Protein AF-A0A955ZEW5-F1 (afdb_monomer)

Structure (mmCIF, N/CA/C/O backbone):
data_AF-A0A955ZEW5-F1
#
_entry.id   AF-A0A955ZEW5-F1
#
loop_
_atom_site.group_PDB
_atom_site.id
_atom_site.type_symbol
_atom_site.label_atom_id
_atom_site.label_alt_id
_atom_site.label_comp_id
_atom_site.label_asym_id
_atom_site.label_entity_id
_atom_site.label_seq_id
_atom_site.pdbx_PDB_ins_code
_atom_site.Cartn_x
_atom_site.Cartn_y
_atom_site.Cartn_z
_atom_site.occupancy
_atom_site.B_iso_or_equiv
_atom_site.auth_seq_id
_atom_site.auth_comp_id
_atom_site.auth_asym_id
_atom_site.auth_atom_id
_atom_site.pdbx_PDB_model_num
ATOM 1 N N . MET A 1 1 ? 2.965 23.895 -26.217 1.00 31.19 1 MET A N 1
ATOM 2 C CA . MET A 1 1 ? 4.213 23.140 -25.985 1.00 31.19 1 MET A CA 1
ATOM 3 C C . MET A 1 1 ? 3.782 21.729 -25.629 1.00 31.19 1 MET A C 1
ATOM 5 O O . MET A 1 1 ? 3.027 21.579 -24.682 1.00 31.19 1 MET A O 1
ATOM 9 N N . LYS A 1 2 ? 4.080 20.749 -26.489 1.00 23.97 2 LYS A N 1
ATOM 10 C CA . LYS A 1 2 ? 3.707 19.340 -26.295 1.00 23.97 2 LYS A CA 1
ATOM 11 C C . LYS A 1 2 ? 4.698 18.758 -25.284 1.00 23.97 2 LYS A C 1
ATOM 13 O O . LYS A 1 2 ? 5.877 18.678 -25.604 1.00 23.97 2 LYS A O 1
ATOM 18 N N . THR A 1 3 ? 4.241 18.430 -24.081 1.00 27.86 3 THR A N 1
ATOM 19 C CA . THR A 1 3 ? 5.037 17.700 -23.087 1.00 27.86 3 THR A CA 1
ATOM 20 C C . THR A 1 3 ? 5.127 16.254 -23.566 1.00 27.86 3 THR A C 1
ATOM 22 O O . THR A 1 3 ? 4.200 15.476 -23.374 1.00 27.86 3 THR A O 1
ATOM 25 N N . VAL A 1 4 ? 6.186 15.938 -24.306 1.00 32.03 4 VAL A N 1
ATOM 26 C CA . VAL A 1 4 ? 6.559 14.569 -24.673 1.00 32.03 4 VAL A CA 1
ATOM 27 C C . VAL A 1 4 ? 7.798 14.290 -23.838 1.00 32.03 4 VAL A C 1
ATOM 29 O O . VAL A 1 4 ? 8.851 14.862 -24.097 1.00 32.03 4 VAL A O 1
ATOM 32 N N . GLY A 1 5 ? 7.623 13.561 -22.744 1.00 31.12 5 GLY A N 1
ATOM 33 C CA . GLY A 1 5 ? 8.683 13.292 -21.784 1.00 31.12 5 GLY A CA 1
ATOM 34 C C . GLY A 1 5 ? 8.281 12.131 -20.887 1.00 31.12 5 GLY A C 1
ATOM 35 O O . GLY A 1 5 ? 7.347 12.261 -20.104 1.00 31.12 5 GLY A O 1
ATOM 36 N N . PHE A 1 6 ? 9.002 11.020 -21.045 1.00 42.34 6 PHE A N 1
ATOM 37 C CA . PHE A 1 6 ? 9.102 9.896 -20.112 1.00 42.34 6 PHE A CA 1
ATOM 38 C C . PHE A 1 6 ? 7.829 9.081 -19.806 1.00 42.34 6 PHE A C 1
ATOM 40 O O . PHE A 1 6 ? 7.333 9.071 -18.686 1.00 42.34 6 PHE A O 1
ATOM 47 N N . SER A 1 7 ? 7.361 8.286 -20.780 1.00 39.59 7 SER A N 1
ATOM 48 C CA . SER A 1 7 ? 6.360 7.222 -20.543 1.00 39.59 7 SER A CA 1
ATOM 49 C C . SER A 1 7 ? 6.948 5.914 -19.977 1.00 39.59 7 SER A C 1
ATOM 51 O O . SER A 1 7 ? 6.217 5.119 -19.400 1.00 39.59 7 SER A O 1
ATOM 53 N N . VAL A 1 8 ? 8.266 5.702 -20.058 1.00 42.44 8 VAL A N 1
ATOM 54 C CA . VAL A 1 8 ? 8.919 4.402 -19.766 1.00 42.44 8 VAL A CA 1
ATOM 55 C C . VAL A 1 8 ? 9.046 4.101 -18.260 1.00 42.44 8 VAL A C 1
ATOM 57 O O . VAL A 1 8 ? 9.256 2.965 -17.847 1.00 42.44 8 VAL A O 1
ATOM 60 N N . LEU A 1 9 ? 8.856 5.111 -17.405 1.00 43.88 9 LEU A N 1
ATOM 61 C CA . LEU A 1 9 ? 8.679 4.926 -15.957 1.00 43.88 9 LEU A CA 1
ATOM 62 C C . LEU A 1 9 ? 7.225 5.064 -15.492 1.00 43.88 9 LEU A C 1
ATOM 64 O O . LEU A 1 9 ? 6.919 4.915 -14.309 1.00 43.88 9 LEU A O 1
ATOM 68 N N . PHE A 1 10 ? 6.318 5.325 -16.429 1.00 39.22 10 PHE A N 1
ATOM 69 C CA . PHE A 1 10 ? 4.964 5.764 -16.145 1.00 39.22 10 PHE A CA 1
ATOM 70 C C . PHE A 1 10 ? 3.932 4.641 -16.100 1.00 39.22 10 PHE A C 1
ATOM 72 O O . PHE A 1 10 ? 2.780 4.951 -15.844 1.00 39.22 10 PHE A O 1
ATOM 79 N N . SER A 1 11 ? 4.283 3.356 -16.209 1.00 39.56 11 SER A N 1
ATOM 80 C CA . SER A 1 11 ? 3.322 2.313 -15.792 1.00 39.56 11 SER A CA 1
ATOM 81 C C . SER A 1 11 ? 3.128 2.263 -14.267 1.00 39.56 11 SER A C 1
ATOM 83 O O . SER A 1 11 ? 2.134 1.719 -13.802 1.00 39.56 11 SER A O 1
ATOM 85 N N . VAL A 1 12 ? 4.001 2.907 -13.475 1.00 38.69 12 VAL A N 1
ATOM 86 C CA . VAL A 1 12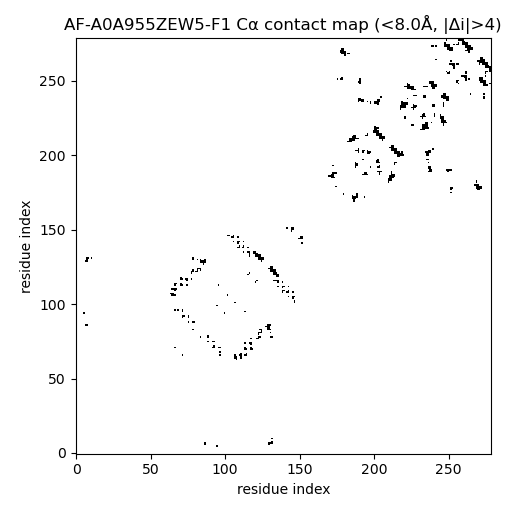 ? 3.771 3.125 -12.029 1.00 38.69 12 VAL A CA 1
ATOM 87 C C . VAL A 1 12 ? 3.178 4.519 -11.748 1.00 38.69 12 VAL A C 1
ATOM 89 O O . VAL A 1 12 ? 2.472 4.709 -10.763 1.00 38.69 12 VAL A O 1
ATOM 92 N N . THR A 1 13 ? 3.387 5.505 -12.631 1.00 38.28 13 THR A N 1
ATOM 93 C CA . THR A 1 13 ? 2.937 6.901 -12.427 1.00 38.28 13 THR A CA 1
ATOM 94 C C . THR A 1 13 ? 1.659 7.290 -13.197 1.00 38.28 13 THR A C 1
ATOM 96 O O . THR A 1 13 ? 1.006 8.273 -12.840 1.00 38.28 13 THR A O 1
ATOM 99 N N . ALA A 1 14 ? 1.220 6.514 -14.196 1.00 31.66 14 ALA A N 1
ATOM 100 C CA . ALA A 1 14 ? -0.017 6.764 -14.952 1.00 31.66 14 ALA A CA 1
ATOM 101 C C . ALA A 1 14 ? -1.296 6.591 -14.114 1.00 31.66 14 ALA A C 1
ATOM 103 O O . ALA A 1 14 ? -2.361 7.026 -14.545 1.00 31.66 14 ALA A O 1
ATOM 104 N N . LEU A 1 15 ? -1.200 6.042 -12.897 1.00 28.91 15 LEU A N 1
ATOM 105 C CA . LEU A 1 15 ? -2.313 6.030 -11.947 1.00 28.91 15 LEU A CA 1
ATOM 106 C C . LEU A 1 15 ? -2.434 7.335 -11.132 1.00 28.91 15 LEU A C 1
ATOM 108 O O . LEU A 1 15 ? -3.495 7.606 -10.584 1.00 28.91 15 LEU A O 1
ATOM 112 N N . VAL A 1 16 ? -1.379 8.161 -11.049 1.00 31.08 16 VAL A N 1
ATOM 113 C CA . VAL A 1 16 ? -1.302 9.262 -10.061 1.00 31.08 16 VAL A CA 1
ATOM 114 C C . VAL A 1 16 ? -1.357 10.663 -10.693 1.00 31.08 16 VAL A C 1
ATOM 116 O O . VAL A 1 16 ? -1.812 11.609 -10.055 1.00 31.08 16 VAL A O 1
ATOM 119 N N . LEU A 1 17 ? -0.975 10.840 -11.963 1.00 26.30 17 LEU A N 1
ATOM 120 C CA . LEU A 1 17 ? -0.864 12.179 -12.581 1.00 26.30 17 LEU A CA 1
ATOM 121 C C . LEU A 1 17 ? -2.073 12.643 -13.417 1.00 26.30 17 LEU A C 1
ATOM 123 O O . LEU A 1 17 ? -2.022 13.705 -14.035 1.00 26.30 17 LEU A O 1
ATOM 127 N N . GLY A 1 18 ? -3.196 11.922 -13.376 1.00 23.80 18 GLY A N 1
ATOM 128 C CA . GLY A 1 18 ? -4.444 12.320 -14.044 1.00 23.80 18 GLY A CA 1
ATOM 129 C C . GLY A 1 18 ? -5.231 13.467 -13.384 1.00 23.80 18 GLY A C 1
ATOM 130 O O . GLY A 1 18 ? -6.205 13.928 -13.971 1.00 23.80 18 GLY A O 1
ATOM 131 N N . ALA A 1 19 ? -4.843 13.948 -12.194 1.00 26.91 19 ALA A N 1
ATOM 132 C CA . ALA A 1 19 ? -5.698 14.832 -11.383 1.00 26.91 19 ALA A CA 1
ATOM 133 C C . ALA A 1 19 ? -5.216 16.286 -11.197 1.00 26.91 19 ALA A C 1
ATOM 135 O O . ALA A 1 19 ? -5.965 17.102 -10.668 1.00 26.91 19 ALA A O 1
ATOM 136 N N . CYS A 1 20 ? -4.021 16.671 -11.655 1.00 27.47 20 CYS A N 1
ATOM 137 C CA . CYS A 1 20 ? -3.488 18.014 -11.380 1.00 27.47 20 CYS A CA 1
ATOM 138 C C . CYS A 1 20 ? -3.070 18.742 -12.659 1.00 27.47 20 CYS A C 1
ATOM 140 O O . CYS A 1 20 ? -1.895 18.877 -12.987 1.00 27.47 20 CYS A O 1
ATOM 142 N N . SER A 1 21 ? -4.051 19.259 -13.391 1.00 27.94 21 SER A N 1
ATOM 143 C CA . SER A 1 21 ? -3.825 20.300 -14.395 1.00 27.94 21 SER A CA 1
ATOM 144 C C . SER A 1 21 ? -4.941 21.329 -14.316 1.00 27.94 21 SER A C 1
ATOM 146 O O . SER A 1 21 ? -5.934 21.202 -15.023 1.00 27.94 21 SER A O 1
ATOM 148 N N . SER A 1 22 ? -4.780 22.330 -13.440 1.00 31.16 22 SER A N 1
ATOM 149 C CA . SER A 1 22 ? -5.242 23.720 -13.624 1.00 31.16 22 SER A CA 1
ATOM 150 C C . SER A 1 22 ? -4.939 24.588 -12.396 1.00 31.16 22 SER A C 1
ATOM 152 O O . SER A 1 22 ? -5.584 24.448 -11.364 1.00 31.16 22 SER A O 1
ATOM 154 N N . SER A 1 23 ? -4.005 25.530 -12.550 1.00 29.92 23 SER A N 1
ATOM 155 C CA . SER A 1 23 ? -4.111 26.960 -12.190 1.00 29.92 23 SER A CA 1
ATOM 156 C C . SER A 1 23 ? -2.791 27.546 -11.673 1.00 29.92 23 SER A C 1
ATOM 158 O O . SER A 1 23 ? -2.126 27.047 -10.775 1.00 29.92 23 SER A O 1
ATOM 160 N N . SER A 1 24 ? -2.396 28.608 -12.361 1.00 41.25 24 SER A N 1
ATOM 161 C CA . SER A 1 24 ? -1.131 29.326 -12.317 1.00 41.25 24 SER A CA 1
ATOM 162 C C . SER A 1 24 ? -1.183 30.549 -11.398 1.00 41.25 24 SER A C 1
ATOM 164 O O . SER A 1 24 ? -2.123 31.337 -11.490 1.00 41.25 24 SER A O 1
ATOM 166 N N . GLY A 1 25 ? -0.103 30.774 -10.648 1.00 32.56 25 GLY A N 1
ATOM 167 C CA . GLY A 1 25 ? 0.242 32.036 -9.976 1.00 32.56 25 GLY A CA 1
ATOM 168 C C . GLY A 1 25 ? 0.850 31.749 -8.603 1.00 32.56 25 GLY A C 1
ATOM 169 O O . GLY A 1 25 ? 0.277 30.992 -7.841 1.00 32.56 25 GLY A O 1
ATOM 170 N N . GLY A 1 26 ? 2.005 32.243 -8.178 1.00 33.41 26 GLY A N 1
ATOM 171 C CA . GLY A 1 26 ? 2.951 33.2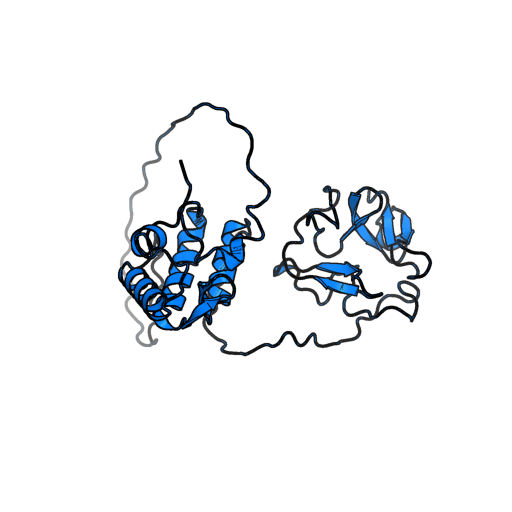20 -8.695 1.00 33.41 26 GLY A CA 1
ATOM 172 C C . GLY A 1 26 ? 3.727 33.759 -7.481 1.00 33.41 26 GLY A C 1
ATOM 173 O O . GLY A 1 26 ? 3.109 34.071 -6.472 1.00 33.41 26 GLY A O 1
ATOM 174 N N . GLY A 1 27 ? 5.053 33.893 -7.582 1.00 33.03 27 GLY A N 1
ATOM 175 C CA . GLY A 1 27 ? 5.814 34.881 -6.801 1.00 33.03 27 GLY A CA 1
ATOM 176 C C . GLY A 1 27 ? 6.510 34.449 -5.497 1.00 33.03 27 GLY A C 1
ATOM 177 O O . GLY A 1 27 ? 5.926 34.501 -4.426 1.00 33.03 27 GLY A O 1
ATOM 178 N N . SER A 1 28 ? 7.817 34.193 -5.630 1.00 41.66 28 SER A N 1
ATOM 179 C CA . SER A 1 28 ? 8.937 34.881 -4.949 1.00 41.66 28 SER A CA 1
ATOM 180 C C . SER A 1 28 ? 9.071 34.919 -3.414 1.00 41.66 28 SER A C 1
ATOM 182 O O . SER A 1 28 ? 8.323 35.610 -2.733 1.00 41.66 28 SER A O 1
ATOM 184 N N . GLY A 1 29 ? 10.230 34.445 -2.928 1.00 34.00 29 GLY A N 1
ATOM 185 C CA . GLY A 1 29 ? 11.001 35.171 -1.905 1.00 34.00 29 GLY A CA 1
ATOM 186 C C . GLY A 1 29 ? 11.756 34.317 -0.881 1.00 34.00 29 GLY A C 1
ATOM 187 O O . GLY A 1 29 ? 11.147 33.532 -0.169 1.00 34.00 29 GLY A O 1
ATOM 188 N N . GLY A 1 30 ? 13.065 34.570 -0.731 1.00 33.44 30 GLY A N 1
ATOM 189 C CA . GLY A 1 30 ? 13.745 34.422 0.563 1.00 33.44 30 GLY A CA 1
ATOM 190 C C . GLY A 1 30 ? 15.060 33.643 0.572 1.00 33.44 30 GLY A C 1
ATOM 191 O O . GLY A 1 30 ? 15.082 32.466 0.904 1.00 33.44 30 GLY A O 1
ATOM 192 N N . SER A 1 31 ? 16.169 34.333 0.298 1.00 48.06 31 SER A N 1
ATOM 193 C CA . SER A 1 31 ? 17.534 33.883 0.599 1.00 48.06 31 SER A CA 1
ATOM 194 C C . SER A 1 31 ? 17.951 34.330 2.008 1.00 48.06 31 SER A C 1
ATOM 196 O O . SER A 1 31 ? 17.751 35.490 2.361 1.00 48.06 31 SER A O 1
ATOM 198 N N . GLY A 1 32 ? 18.617 33.461 2.769 1.00 37.84 32 GLY A N 1
ATOM 199 C CA . GLY A 1 32 ? 19.352 33.796 4.000 1.00 37.84 32 GLY A CA 1
ATOM 200 C C . GLY A 1 32 ? 19.645 32.524 4.800 1.00 37.84 32 GLY A C 1
ATOM 201 O O . GLY A 1 32 ? 18.800 31.648 4.860 1.00 37.84 32 GLY A O 1
ATOM 202 N N . GLY A 1 33 ? 20.797 32.282 5.416 1.00 33.88 33 GLY A N 1
ATOM 203 C CA . GLY A 1 33 ? 22.036 33.027 5.586 1.00 33.88 33 GLY A CA 1
ATOM 204 C C . GLY A 1 33 ? 22.897 32.266 6.613 1.00 33.88 33 GLY A C 1
ATOM 205 O O . GLY A 1 33 ? 22.366 31.700 7.558 1.00 33.88 33 GLY A O 1
ATOM 206 N N . SER A 1 34 ? 24.209 32.244 6.378 1.00 42.12 34 SER A N 1
ATOM 207 C CA . SER A 1 34 ? 25.331 32.239 7.337 1.00 42.12 34 SER A CA 1
ATOM 208 C C . SER A 1 34 ? 25.326 31.356 8.607 1.00 42.12 34 SER A C 1
ATOM 210 O O . SER A 1 34 ? 24.707 31.691 9.606 1.00 42.12 34 SER A O 1
ATOM 212 N N . GLY A 1 35 ? 26.263 30.397 8.636 1.00 37.59 35 GLY A N 1
ATOM 213 C CA . GLY A 1 35 ? 27.451 30.478 9.507 1.00 37.59 35 GLY A CA 1
ATOM 214 C C . GLY A 1 35 ? 27.394 29.893 10.928 1.00 37.59 35 GLY A C 1
ATOM 215 O O . GLY A 1 35 ? 26.737 30.432 11.807 1.00 37.59 35 GLY A O 1
ATOM 216 N N . ALA A 1 36 ? 28.263 28.910 11.193 1.00 41.69 36 ALA A N 1
ATOM 217 C CA . ALA A 1 36 ? 28.940 28.770 12.485 1.00 41.69 36 ALA A CA 1
ATOM 218 C C . ALA A 1 36 ? 30.335 28.149 12.294 1.00 41.69 36 ALA A C 1
ATOM 220 O O . ALA A 1 36 ? 30.491 27.062 11.742 1.00 41.69 36 ALA A O 1
ATOM 221 N N . GLN A 1 37 ? 31.346 28.900 12.727 1.00 45.72 37 GLN A N 1
ATOM 222 C CA . GLN A 1 37 ? 32.751 28.520 12.849 1.00 45.72 37 GLN A CA 1
ATOM 223 C C . GLN A 1 37 ? 33.017 27.921 14.239 1.00 45.72 37 GLN A C 1
ATOM 225 O O . GLN A 1 37 ? 32.431 28.373 15.218 1.00 45.72 37 GLN A O 1
ATOM 230 N N . GLY A 1 38 ? 34.031 27.054 14.328 1.00 38.44 38 GLY A N 1
ATOM 231 C CA . GLY A 1 38 ? 34.979 27.076 15.449 1.00 38.44 38 GLY A CA 1
ATOM 232 C C . GLY A 1 38 ? 34.975 25.872 16.396 1.00 38.44 38 GLY A C 1
ATOM 233 O O . GLY A 1 38 ? 33.971 25.558 17.021 1.00 38.44 38 GLY A O 1
ATOM 234 N N . GLY A 1 39 ? 36.158 25.270 16.570 1.00 37.94 39 GLY A N 1
ATOM 235 C CA . GLY A 1 39 ? 36.464 24.366 17.685 1.00 37.94 39 GLY A CA 1
ATOM 236 C C . GLY A 1 39 ? 37.621 23.411 17.387 1.00 37.94 39 GLY A C 1
ATOM 237 O O . GLY A 1 39 ? 37.386 22.295 16.941 1.00 37.94 39 GLY A O 1
ATOM 238 N N . GLY A 1 40 ? 38.865 23.856 17.593 1.00 40.84 40 GLY A N 1
ATOM 239 C CA . GLY A 1 40 ? 40.076 23.036 17.454 1.00 40.84 40 GLY A CA 1
ATOM 240 C C . GLY A 1 40 ? 40.598 22.437 18.771 1.00 40.84 40 GLY A C 1
ATOM 241 O O . GLY A 1 40 ? 40.180 22.858 19.843 1.00 40.84 40 GLY A O 1
ATOM 242 N N . GLY A 1 41 ? 41.579 21.526 18.640 1.00 40.72 41 GLY A N 1
ATOM 243 C CA . GLY A 1 41 ? 42.481 20.992 19.690 1.00 40.72 41 GLY A CA 1
ATOM 244 C C . GLY A 1 41 ? 41.839 19.958 20.631 1.00 40.72 41 GLY A C 1
ATOM 245 O O . GLY A 1 41 ? 40.721 20.153 21.070 1.00 40.72 41 GLY A O 1
ATOM 246 N N . PHE A 1 42 ? 42.448 18.835 21.025 1.00 41.53 42 PHE A N 1
ATOM 247 C CA . PHE A 1 42 ? 43.858 18.516 21.267 1.00 41.53 42 PHE A CA 1
ATOM 248 C C . PHE A 1 42 ? 44.114 17.000 21.141 1.00 41.53 42 PHE A C 1
ATOM 250 O O . PHE A 1 42 ? 43.192 16.192 21.203 1.00 41.53 42 PHE A O 1
ATOM 257 N N . GLY A 1 43 ? 45.388 16.639 20.960 1.00 43.41 43 GLY A N 1
ATOM 258 C CA . GLY A 1 43 ? 45.867 15.270 20.777 1.00 43.41 43 GLY A CA 1
ATOM 259 C C . GLY A 1 43 ? 45.984 14.417 22.045 1.00 43.41 43 GLY A C 1
ATOM 260 O O . GLY A 1 43 ? 45.909 14.901 23.170 1.00 43.41 43 GLY A O 1
ATOM 261 N N . GLY A 1 44 ? 46.252 13.132 21.819 1.00 41.25 44 GLY A N 1
ATOM 262 C CA . GLY A 1 44 ? 46.635 12.152 22.831 1.00 41.25 44 GLY A CA 1
ATOM 263 C C . GLY A 1 44 ? 47.139 10.878 22.154 1.00 41.25 44 GLY A C 1
ATOM 264 O O . GLY A 1 44 ? 46.371 10.164 21.517 1.00 41.25 44 GLY A O 1
ATOM 265 N N . PHE A 1 45 ? 48.446 10.633 22.241 1.00 42.84 45 PHE A N 1
ATOM 266 C CA . PHE A 1 45 ? 49.110 9.434 21.735 1.00 42.84 45 PHE A CA 1
ATOM 267 C C . PHE A 1 45 ? 48.881 8.232 22.663 1.00 42.84 45 PHE A C 1
ATOM 269 O O . PHE A 1 45 ? 48.933 8.381 23.880 1.00 42.84 45 PHE A O 1
ATOM 276 N N . GLY A 1 46 ? 48.810 7.038 22.065 1.00 41.94 46 GLY A N 1
ATOM 277 C CA . GLY A 1 46 ? 49.427 5.832 22.623 1.00 41.94 46 GLY A CA 1
ATOM 278 C C . GLY A 1 46 ? 48.491 4.774 23.206 1.00 41.94 46 GLY A C 1
ATOM 279 O O . GLY A 1 46 ? 48.162 4.824 24.383 1.00 41.94 46 GLY A O 1
ATOM 280 N N . ALA A 1 47 ? 48.215 3.729 22.422 1.00 38.34 47 ALA A N 1
ATOM 281 C CA . ALA A 1 47 ? 48.241 2.350 22.914 1.00 38.34 47 ALA A CA 1
ATOM 282 C C . ALA A 1 47 ? 48.391 1.376 21.736 1.00 38.34 47 ALA A C 1
ATOM 284 O O . ALA A 1 47 ? 47.513 1.233 20.888 1.00 38.34 47 ALA A O 1
ATOM 285 N N . THR A 1 48 ? 49.546 0.723 21.693 1.00 46.47 48 THR A N 1
ATOM 286 C CA . THR A 1 48 ? 49.873 -0.394 20.810 1.00 46.47 48 THR A CA 1
ATOM 287 C C . THR A 1 48 ? 49.261 -1.676 21.375 1.00 46.47 48 THR A C 1
ATOM 289 O O . THR A 1 48 ? 49.500 -1.989 22.539 1.00 46.47 48 THR A O 1
ATOM 292 N N . GLY A 1 49 ? 48.575 -2.458 20.536 1.00 41.69 49 GLY A N 1
ATOM 293 C CA . GLY A 1 49 ? 48.447 -3.909 20.718 1.00 41.69 49 GLY A CA 1
ATOM 294 C C . GLY A 1 49 ? 47.025 -4.473 20.703 1.00 41.69 49 GLY A C 1
ATOM 295 O O . GLY A 1 49 ? 46.343 -4.440 21.716 1.00 41.69 49 GLY A O 1
ATOM 296 N N . ALA A 1 50 ? 46.631 -5.076 19.578 1.00 39.81 50 ALA A N 1
ATOM 297 C CA . ALA A 1 50 ? 46.186 -6.474 19.496 1.00 39.81 50 ALA A CA 1
ATOM 298 C C . ALA A 1 50 ? 45.811 -6.811 18.043 1.00 39.81 50 ALA A C 1
ATOM 300 O O . ALA A 1 50 ? 44.994 -6.150 17.409 1.00 39.81 50 ALA A O 1
ATOM 301 N N . VAL A 1 51 ? 46.468 -7.841 17.521 1.00 47.22 51 VAL A N 1
ATOM 302 C CA . VAL A 1 51 ? 46.288 -8.436 16.195 1.00 47.22 51 VAL A CA 1
ATOM 303 C C . VAL A 1 51 ? 45.130 -9.434 16.251 1.00 47.22 51 VAL A C 1
ATOM 305 O O . VAL A 1 51 ? 45.091 -10.248 17.169 1.00 47.22 51 VAL A O 1
ATOM 308 N N . GLY A 1 52 ? 44.258 -9.427 15.237 1.00 48.75 52 GLY A N 1
ATOM 309 C CA . GLY A 1 52 ? 43.378 -10.560 14.920 1.00 48.75 52 GLY A CA 1
ATOM 310 C C . GLY A 1 52 ? 41.884 -10.240 14.878 1.00 48.75 52 GLY A C 1
ATOM 311 O O . GLY A 1 52 ? 41.166 -10.500 15.835 1.00 48.75 52 GLY A O 1
ATOM 312 N N . GLY A 1 53 ? 41.406 -9.748 13.734 1.00 39.69 53 GLY A N 1
ATOM 313 C CA . GLY A 1 53 ? 39.982 -9.669 13.412 1.00 39.69 53 GLY A CA 1
ATOM 314 C C . GLY A 1 53 ? 39.794 -9.297 11.946 1.00 39.69 53 GLY A C 1
ATOM 315 O O . GLY A 1 53 ? 40.169 -8.205 11.531 1.00 39.69 53 GLY A O 1
ATOM 316 N N . THR A 1 54 ? 39.281 -10.231 11.148 1.00 42.22 54 THR A N 1
ATOM 317 C CA . THR A 1 54 ? 38.937 -10.062 9.728 1.00 42.22 54 THR A CA 1
ATOM 318 C C . THR A 1 54 ? 38.056 -8.829 9.526 1.00 42.22 54 THR A C 1
ATOM 320 O O . THR A 1 54 ? 37.010 -8.696 10.157 1.00 42.22 54 THR A O 1
ATOM 323 N N . GLY A 1 55 ? 38.534 -7.914 8.680 1.00 39.00 55 GLY A N 1
ATOM 324 C CA . GLY A 1 55 ? 38.058 -6.541 8.575 1.00 39.00 55 GLY A CA 1
ATOM 325 C C . GLY A 1 55 ? 36.629 -6.403 8.062 1.00 39.00 55 GLY A C 1
ATOM 326 O O . GLY A 1 55 ? 36.337 -6.720 6.913 1.00 39.00 55 GLY A O 1
ATOM 327 N N . ALA A 1 56 ? 35.773 -5.823 8.899 1.00 41.19 56 ALA A N 1
ATOM 328 C CA . ALA A 1 56 ? 34.639 -5.047 8.432 1.00 41.19 56 ALA A CA 1
ATOM 329 C C . ALA A 1 56 ? 35.172 -3.670 8.015 1.00 41.19 56 ALA A C 1
ATOM 331 O O . ALA A 1 56 ? 35.617 -2.877 8.847 1.00 41.19 56 ALA A O 1
ATOM 332 N N . THR A 1 57 ? 35.181 -3.401 6.712 1.00 38.94 57 THR A N 1
ATOM 333 C CA . THR A 1 57 ? 35.395 -2.059 6.171 1.00 38.94 57 THR A CA 1
ATOM 334 C C . THR A 1 57 ? 34.310 -1.138 6.718 1.00 38.94 57 THR A C 1
ATOM 336 O O . THR A 1 57 ? 33.132 -1.321 6.418 1.00 38.94 57 THR A O 1
ATOM 339 N N . GLY A 1 58 ? 34.707 -0.174 7.550 1.00 34.62 58 GLY A N 1
ATOM 340 C CA . GLY A 1 58 ? 33.815 0.860 8.057 1.00 34.62 58 GLY A CA 1
ATOM 341 C C . GLY A 1 58 ? 33.187 1.630 6.899 1.00 34.62 58 GLY A C 1
ATOM 342 O O . GLY A 1 58 ? 33.895 2.123 6.020 1.00 34.62 58 GLY A O 1
ATOM 343 N N . ALA A 1 59 ? 31.859 1.712 6.895 1.00 39.53 59 ALA A N 1
ATOM 344 C CA . ALA A 1 59 ? 31.120 2.537 5.957 1.00 39.53 59 ALA A CA 1
ATOM 345 C C . ALA A 1 59 ? 31.432 4.010 6.252 1.00 39.53 59 ALA A C 1
ATOM 347 O O . ALA A 1 59 ? 30.910 4.611 7.190 1.00 39.53 59 ALA A O 1
ATOM 348 N N . VAL A 1 60 ? 32.331 4.581 5.456 1.00 37.34 60 VAL A N 1
ATOM 349 C CA . VAL A 1 60 ? 32.453 6.028 5.286 1.00 37.34 60 VAL A CA 1
ATOM 350 C C . VAL A 1 60 ? 31.095 6.559 4.830 1.00 37.34 60 VAL A C 1
ATOM 352 O O . VAL A 1 60 ? 30.541 6.069 3.848 1.00 37.34 60 VAL A O 1
ATOM 355 N N . GLY A 1 61 ? 30.553 7.538 5.559 1.00 43.75 61 GLY A N 1
ATOM 356 C CA . GLY A 1 61 ? 29.322 8.240 5.202 1.00 43.75 61 GLY A CA 1
ATOM 357 C C . GLY A 1 61 ? 29.463 8.892 3.829 1.00 43.75 61 GLY A C 1
ATOM 358 O O . GLY A 1 61 ? 30.051 9.964 3.700 1.00 43.75 61 GLY A O 1
ATOM 359 N N . GLY A 1 62 ? 28.974 8.197 2.803 1.00 40.12 62 GLY A N 1
ATOM 360 C CA . GLY A 1 62 ? 29.006 8.628 1.415 1.00 40.12 62 GLY A CA 1
ATOM 361 C C . GLY A 1 62 ? 27.899 9.633 1.150 1.00 40.12 62 GLY A C 1
ATOM 362 O O . GLY A 1 62 ? 26.761 9.263 0.870 1.00 40.12 62 GLY A O 1
ATOM 363 N N . SER A 1 63 ? 28.236 10.913 1.244 1.00 45.50 63 SER A N 1
ATOM 364 C CA . SER A 1 63 ? 27.387 12.000 0.774 1.00 45.50 63 SER A CA 1
ATOM 365 C C . SER A 1 63 ? 27.275 11.930 -0.751 1.00 45.50 63 SER A C 1
ATOM 367 O O . SER A 1 63 ? 28.230 12.244 -1.456 1.00 45.50 63 SER A O 1
ATOM 369 N N . GLY A 1 64 ? 26.103 11.530 -1.247 1.00 46.78 64 GLY A N 1
ATOM 370 C CA . GLY A 1 64 ? 25.718 11.644 -2.656 1.00 46.78 64 GLY A CA 1
ATOM 371 C C . GLY A 1 64 ? 25.729 10.319 -3.412 1.00 46.78 64 GLY A C 1
ATOM 372 O O . GLY A 1 64 ? 26.653 10.041 -4.170 1.00 46.78 64 GLY A O 1
ATOM 373 N N . GLY A 1 65 ? 24.669 9.524 -3.248 1.00 52.03 65 GLY A N 1
ATOM 374 C CA . GLY A 1 65 ? 24.349 8.419 -4.154 1.00 52.03 65 GLY A CA 1
ATOM 375 C C . GLY A 1 65 ? 23.904 8.962 -5.510 1.00 52.03 65 GLY A C 1
ATOM 376 O O . GLY A 1 65 ? 22.713 9.021 -5.791 1.00 52.03 65 GLY A O 1
ATOM 377 N N . GLY A 1 66 ? 24.856 9.446 -6.306 1.00 67.00 66 GLY A N 1
ATOM 378 C CA . GLY A 1 66 ? 24.621 9.771 -7.707 1.00 67.00 66 GLY A CA 1
ATOM 379 C C . GLY A 1 66 ? 24.444 8.492 -8.519 1.00 67.00 66 GLY A C 1
ATOM 380 O O . GLY A 1 66 ? 25.057 7.467 -8.216 1.00 67.00 66 GLY A O 1
ATOM 381 N N . VAL A 1 67 ? 23.614 8.554 -9.557 1.00 77.12 67 VAL A N 1
ATOM 382 C CA . VAL A 1 67 ? 23.498 7.471 -10.539 1.00 77.12 67 VAL A CA 1
ATOM 383 C C . VAL A 1 67 ? 24.845 7.313 -11.246 1.00 77.12 67 VAL A C 1
ATOM 385 O O . VAL A 1 67 ? 25.467 8.308 -11.622 1.00 77.12 67 VAL A O 1
ATOM 388 N N . ASN A 1 68 ? 25.319 6.079 -11.425 1.00 85.56 68 ASN A N 1
ATOM 389 C CA . ASN A 1 68 ? 26.492 5.838 -12.257 1.00 85.56 68 ASN A CA 1
ATOM 390 C C . ASN A 1 68 ? 26.089 6.051 -13.728 1.00 85.56 68 ASN A C 1
ATOM 392 O O . ASN A 1 68 ? 25.196 5.346 -14.201 1.00 85.56 68 ASN A O 1
ATOM 396 N N . PRO A 1 69 ? 26.740 6.958 -14.482 1.00 83.00 69 PRO A N 1
ATOM 397 C CA . PRO A 1 69 ? 26.379 7.221 -15.878 1.00 83.00 69 PRO A CA 1
ATOM 398 C C . PRO A 1 69 ? 26.360 5.958 -16.753 1.00 83.00 69 PRO A C 1
ATOM 400 O O . PRO A 1 69 ? 25.559 5.844 -17.677 1.00 83.00 69 PRO A O 1
ATOM 403 N N . THR A 1 70 ? 27.208 4.980 -16.420 1.00 88.69 70 THR A N 1
ATOM 404 C CA . THR A 1 70 ? 27.308 3.688 -17.118 1.00 88.69 70 THR A CA 1
ATOM 405 C C . THR A 1 70 ? 26.032 2.848 -16.985 1.00 88.69 70 THR A C 1
ATOM 407 O O . THR A 1 70 ? 25.669 2.118 -17.912 1.00 88.69 70 THR A O 1
ATOM 410 N N . ASP A 1 71 ? 25.325 2.968 -15.859 1.00 91.75 71 ASP A N 1
ATOM 411 C CA . ASP A 1 71 ? 24.095 2.216 -15.603 1.00 91.75 71 ASP A CA 1
ATOM 412 C C . ASP A 1 71 ? 22.950 2.759 -16.466 1.00 91.75 71 ASP A C 1
ATOM 414 O O . ASP A 1 71 ? 22.205 1.982 -17.061 1.00 91.75 71 ASP A O 1
ATOM 418 N N . CYS A 1 72 ? 22.873 4.084 -16.637 1.00 94.69 72 CYS A N 1
ATOM 419 C CA . CYS A 1 72 ? 21.903 4.714 -17.532 1.00 94.69 72 CYS A CA 1
ATOM 420 C C . CYS A 1 72 ? 22.107 4.312 -18.994 1.00 94.69 72 CYS A C 1
ATOM 422 O O . CYS A 1 72 ? 21.151 3.906 -19.651 1.00 94.69 72 CYS A O 1
ATOM 424 N N . THR A 1 73 ? 23.345 4.343 -19.499 1.00 96.31 73 THR A N 1
ATOM 425 C CA . THR A 1 73 ? 23.639 3.874 -20.863 1.00 96.31 73 THR A CA 1
ATOM 426 C C . THR A 1 73 ? 23.239 2.408 -21.047 1.00 96.31 73 THR A C 1
ATOM 428 O O . THR A 1 73 ? 22.611 2.054 -22.045 1.00 96.31 73 THR A O 1
ATOM 431 N N . THR A 1 74 ? 23.540 1.549 -20.067 1.00 95.69 74 THR A N 1
ATOM 432 C CA . THR A 1 74 ? 23.174 0.124 -20.112 1.00 95.69 74 THR A CA 1
ATOM 433 C C . THR A 1 74 ? 21.656 -0.068 -20.126 1.00 95.69 74 THR A C 1
ATOM 435 O O . THR A 1 74 ? 21.133 -0.860 -20.911 1.00 95.69 74 THR A O 1
ATOM 438 N N . LEU A 1 75 ? 20.931 0.679 -19.292 1.00 95.12 75 LEU A N 1
ATOM 439 C CA . LEU A 1 75 ? 19.473 0.650 -19.250 1.00 95.12 75 LEU A CA 1
ATOM 440 C C . LEU A 1 75 ? 18.855 1.070 -20.592 1.00 95.12 75 LEU A C 1
ATOM 442 O O . LEU A 1 75 ? 17.995 0.364 -21.120 1.00 95.12 75 LEU A O 1
ATOM 446 N N . CYS A 1 76 ? 19.336 2.166 -21.180 1.00 95.75 76 CYS A N 1
ATOM 447 C CA . CYS A 1 76 ? 18.854 2.658 -22.470 1.00 95.75 76 CYS A CA 1
ATOM 448 C C . CYS A 1 76 ? 19.134 1.672 -23.612 1.00 95.75 76 CYS A C 1
ATOM 450 O O . CYS A 1 76 ? 18.286 1.471 -24.480 1.00 95.75 76 CYS A O 1
ATOM 452 N N . GLN A 1 77 ? 20.283 0.988 -23.593 1.00 96.56 77 GLN A N 1
ATOM 453 C CA . GLN A 1 77 ? 20.581 -0.078 -24.556 1.00 96.56 77 GLN A CA 1
ATOM 454 C C . GLN A 1 77 ? 19.619 -1.264 -24.427 1.00 96.56 77 GLN A C 1
ATOM 456 O O . GLN A 1 77 ? 19.204 -1.826 -25.441 1.00 96.56 77 GLN A O 1
ATOM 461 N N . LYS A 1 78 ? 19.224 -1.636 -23.202 1.00 95.69 78 LYS A N 1
ATOM 462 C CA . LYS A 1 78 ? 18.220 -2.688 -22.981 1.00 95.69 78 LYS A CA 1
ATOM 463 C C . LYS A 1 78 ? 16.847 -2.287 -23.520 1.00 95.69 78 LYS A C 1
ATOM 465 O O . LYS A 1 78 ? 16.203 -3.103 -24.174 1.00 95.69 78 LYS A O 1
ATOM 470 N N . GLN A 1 79 ? 16.417 -1.047 -23.292 1.00 95.38 79 GLN A N 1
ATOM 471 C CA . GLN A 1 79 ? 15.158 -0.529 -23.842 1.00 95.38 79 GLN A CA 1
ATOM 472 C C . GLN A 1 79 ? 15.190 -0.501 -25.377 1.00 95.38 79 GLN A C 1
ATOM 474 O O . GLN A 1 79 ? 14.275 -1.010 -26.022 1.00 95.38 79 GLN A O 1
ATOM 479 N N . ALA A 1 80 ? 16.296 -0.039 -25.970 1.00 96.50 80 ALA A N 1
ATOM 480 C CA . ALA A 1 80 ? 16.509 -0.097 -27.417 1.00 96.50 80 ALA A CA 1
ATOM 481 C C . ALA A 1 80 ? 16.411 -1.525 -27.965 1.00 96.50 80 ALA A C 1
ATOM 483 O O . ALA A 1 80 ? 15.772 -1.756 -28.988 1.00 96.50 80 ALA A O 1
ATOM 484 N N . ALA A 1 81 ? 16.997 -2.501 -27.268 1.00 96.69 81 ALA A N 1
ATOM 485 C CA . ALA A 1 81 ? 16.947 -3.901 -27.673 1.00 96.69 81 ALA A CA 1
ATOM 486 C C . ALA A 1 81 ? 15.527 -4.497 -27.626 1.00 96.69 81 ALA A C 1
ATOM 488 O O . ALA A 1 81 ? 15.226 -5.401 -28.409 1.00 96.69 81 ALA A O 1
ATOM 489 N N . ALA A 1 82 ? 14.648 -3.985 -26.759 1.00 96.50 82 ALA A N 1
ATOM 490 C CA . ALA A 1 82 ? 13.250 -4.406 -26.702 1.00 96.50 82 ALA A CA 1
ATOM 491 C C . ALA A 1 82 ? 12.435 -3.938 -27.925 1.00 96.50 82 ALA A C 1
ATOM 493 O O . ALA A 1 82 ? 11.439 -4.575 -28.257 1.00 96.50 82 ALA A O 1
ATOM 494 N N . ASN A 1 83 ? 12.896 -2.900 -28.642 1.00 96.19 83 ASN A N 1
ATOM 495 C CA . ASN A 1 83 ? 12.273 -2.364 -29.862 1.00 96.19 83 ASN A CA 1
ATOM 496 C C . ASN A 1 83 ? 10.779 -2.035 -29.691 1.00 96.19 83 ASN A C 1
ATOM 498 O O . ASN A 1 83 ? 9.949 -2.374 -30.539 1.00 96.19 83 ASN A O 1
ATOM 502 N N . CYS A 1 84 ? 10.430 -1.388 -28.581 1.00 96.25 84 CYS A N 1
ATOM 503 C CA . CYS A 1 84 ? 9.044 -1.063 -28.279 1.00 96.25 84 CYS A CA 1
ATOM 504 C C . CYS A 1 84 ? 8.560 0.109 -29.154 1.00 96.25 84 CYS A C 1
ATOM 506 O O . CYS A 1 84 ? 9.240 1.132 -29.240 1.00 96.25 84 CYS A O 1
ATOM 508 N N . PRO A 1 85 ? 7.426 -0.036 -29.868 1.00 95.88 85 PRO A N 1
ATOM 509 C CA . PRO A 1 85 ? 7.048 0.861 -30.964 1.00 95.88 85 PRO A CA 1
ATOM 510 C C . PRO A 1 85 ? 6.738 2.299 -30.535 1.00 95.88 85 PRO A C 1
ATOM 512 O O . PRO A 1 85 ? 6.770 3.191 -31.381 1.00 95.88 85 PRO A O 1
ATOM 515 N N . ASN A 1 86 ? 6.433 2.520 -29.256 1.00 95.31 86 ASN A N 1
ATOM 516 C CA . ASN A 1 86 ? 6.055 3.824 -28.719 1.00 95.31 86 ASN A CA 1
ATOM 517 C C . ASN A 1 86 ? 7.128 4.439 -27.808 1.00 95.31 86 ASN A C 1
ATOM 519 O O . ASN A 1 86 ? 6.880 5.491 -27.218 1.00 95.31 86 ASN A O 1
ATOM 523 N N . ASP A 1 87 ? 8.315 3.834 -27.716 1.00 91.75 87 ASP A N 1
ATOM 524 C CA . ASP A 1 87 ? 9.425 4.420 -26.968 1.00 91.75 87 ASP A CA 1
ATOM 525 C C . ASP A 1 87 ? 10.157 5.495 -27.773 1.00 91.75 87 ASP A C 1
ATOM 527 O O . ASP A 1 87 ? 10.617 5.268 -28.895 1.00 91.75 87 ASP A O 1
ATOM 531 N N . ASP A 1 88 ? 10.341 6.657 -27.147 1.00 93.06 88 ASP A N 1
ATOM 532 C CA . ASP A 1 88 ? 11.287 7.676 -27.593 1.00 93.06 88 ASP A CA 1
ATOM 533 C C . ASP A 1 88 ? 12.564 7.585 -26.754 1.00 93.06 88 ASP A C 1
ATOM 535 O O . ASP A 1 88 ? 12.613 8.006 -25.598 1.00 93.06 88 ASP A O 1
ATOM 539 N N . LEU A 1 89 ? 13.615 7.020 -27.347 1.00 93.06 89 LEU A N 1
ATOM 540 C CA . LEU A 1 89 ? 14.902 6.823 -26.680 1.00 93.06 89 LEU A CA 1
ATOM 541 C C . LEU A 1 89 ? 15.848 8.019 -26.830 1.00 93.06 89 LEU A C 1
ATOM 543 O O . LEU A 1 89 ? 16.969 7.970 -26.322 1.00 93.06 89 LEU A O 1
ATOM 547 N N . SER A 1 90 ? 15.429 9.094 -27.509 1.00 94.19 90 SER A N 1
ATOM 548 C CA . SER A 1 90 ? 16.296 10.249 -27.775 1.00 94.19 90 SER A CA 1
ATOM 549 C C . SER A 1 90 ? 16.718 11.006 -26.510 1.00 94.19 90 SER A C 1
ATOM 551 O O . SER A 1 90 ? 17.779 11.630 -26.505 1.00 94.19 90 SER A O 1
ATOM 553 N N . THR A 1 91 ? 15.940 10.903 -25.428 1.00 92.12 91 THR A N 1
ATOM 554 C CA . THR A 1 91 ? 16.220 11.534 -24.125 1.00 92.12 91 THR A CA 1
ATOM 555 C C . THR A 1 91 ? 16.508 10.530 -23.006 1.00 92.12 91 THR A C 1
ATOM 557 O O . THR A 1 91 ? 16.690 10.923 -21.856 1.00 92.12 91 THR A O 1
ATOM 560 N N . CYS A 1 92 ? 16.603 9.231 -23.317 1.00 93.62 92 CYS A N 1
ATOM 561 C CA . CYS A 1 92 ? 16.709 8.183 -22.298 1.00 93.62 92 CYS A CA 1
ATOM 562 C C . CYS A 1 92 ? 17.875 8.415 -21.319 1.00 93.62 92 CYS A C 1
ATOM 564 O O . CYS A 1 92 ? 17.692 8.366 -20.102 1.00 93.62 92 CYS A O 1
ATOM 566 N N . GLU A 1 93 ? 19.069 8.736 -21.830 1.00 92.81 93 GLU A N 1
ATOM 567 C CA . GLU A 1 93 ? 20.238 8.958 -20.973 1.00 92.81 93 GLU A CA 1
ATOM 568 C C . GLU A 1 93 ? 20.134 10.252 -20.154 1.00 92.81 93 GLU A C 1
ATOM 570 O O . GLU A 1 93 ? 20.527 10.259 -18.986 1.00 92.81 93 GLU A O 1
ATOM 575 N N . SER A 1 94 ? 19.611 11.346 -20.723 1.00 92.12 94 SER A N 1
ATOM 576 C CA . SER A 1 94 ? 19.491 12.618 -19.995 1.00 92.12 94 SER A CA 1
ATOM 577 C C . SER A 1 94 ? 18.509 12.510 -18.839 1.00 92.12 94 SER A C 1
ATOM 579 O O . SER A 1 94 ? 18.784 12.990 -17.740 1.00 92.12 94 SER A O 1
ATOM 581 N N . ASP A 1 95 ? 17.397 11.829 -19.076 1.00 90.31 95 ASP A N 1
ATOM 582 C CA . ASP A 1 95 ? 16.307 11.712 -18.120 1.00 90.31 95 ASP A CA 1
ATOM 583 C C . ASP A 1 95 ? 16.618 10.656 -17.049 1.00 90.31 95 ASP A C 1
ATOM 585 O O . ASP A 1 95 ? 16.269 10.836 -15.885 1.00 90.31 95 ASP A O 1
ATOM 589 N N . CYS A 1 96 ? 17.368 9.602 -17.391 1.00 93.69 96 CYS A N 1
ATOM 590 C CA . CYS A 1 96 ? 17.889 8.650 -16.408 1.00 93.69 96 CYS A CA 1
ATOM 591 C C . CYS A 1 96 ? 18.889 9.302 -15.436 1.00 93.69 96 CYS A C 1
ATOM 593 O O . CYS A 1 96 ? 18.828 9.075 -14.223 1.00 93.69 96 CYS A O 1
ATOM 595 N N . ASN A 1 97 ? 19.794 10.140 -15.957 1.00 90.56 97 ASN A N 1
ATOM 596 C CA . ASN A 1 97 ? 20.789 10.842 -15.143 1.00 90.56 97 ASN A CA 1
ATOM 597 C C . ASN A 1 97 ? 20.185 11.991 -14.322 1.00 90.56 97 ASN A C 1
ATOM 599 O O . ASN A 1 97 ? 20.740 12.365 -13.288 1.00 90.56 97 ASN A O 1
ATOM 603 N N . ASN A 1 98 ? 19.072 12.568 -14.777 1.00 89.69 98 ASN A N 1
ATOM 604 C CA . ASN A 1 98 ? 18.406 13.684 -14.118 1.00 89.69 98 ASN A CA 1
ATOM 605 C C . ASN A 1 98 ? 16.880 13.504 -14.152 1.00 89.69 98 ASN A C 1
ATOM 607 O O . ASN A 1 98 ? 16.208 14.194 -14.933 1.00 89.69 98 ASN A O 1
ATOM 611 N N . PRO A 1 99 ? 16.335 12.592 -13.321 1.00 87.00 99 PRO A N 1
ATOM 612 C CA . PRO A 1 99 ? 14.911 12.290 -13.312 1.00 87.00 99 PRO A CA 1
ATOM 613 C C . PRO A 1 99 ? 14.122 13.543 -12.934 1.00 87.00 99 PRO A C 1
ATOM 615 O O . PRO A 1 99 ? 14.096 13.976 -11.778 1.00 87.00 99 PRO A O 1
ATOM 618 N N . GLN A 1 100 ? 13.496 14.158 -13.939 1.00 86.56 100 GLN A N 1
ATOM 619 C CA . GLN A 1 100 ? 12.723 15.379 -13.756 1.00 86.56 100 GLN A CA 1
ATOM 620 C C . GLN A 1 100 ? 11.573 15.107 -12.780 1.00 86.56 100 GLN A C 1
ATOM 622 O O . GLN A 1 100 ? 10.751 14.223 -13.005 1.00 86.56 100 GLN A O 1
ATOM 627 N N . GLY A 1 101 ? 11.513 15.881 -11.696 1.00 83.94 101 GLY A N 1
ATOM 628 C CA . GLY A 1 101 ? 10.450 15.772 -10.693 1.00 83.94 101 GLY A CA 1
ATOM 629 C C . GLY A 1 101 ? 10.724 14.794 -9.550 1.00 83.94 101 GLY A C 1
ATOM 630 O O . GLY A 1 101 ? 9.904 14.718 -8.639 1.00 83.94 101 GLY A O 1
ATOM 631 N N . LEU A 1 102 ? 11.867 14.099 -9.534 1.00 86.75 102 LEU A N 1
ATOM 632 C CA . LEU A 1 102 ? 12.246 13.290 -8.380 1.00 86.75 102 LEU A CA 1
ATOM 633 C C . LEU A 1 102 ? 12.777 14.192 -7.244 1.00 86.75 102 LEU A C 1
ATOM 635 O O . LEU A 1 102 ? 13.735 14.943 -7.458 1.00 86.75 102 LEU A O 1
ATOM 639 N N . PRO A 1 103 ? 12.212 14.129 -6.024 1.00 89.00 103 PRO A N 1
ATOM 640 C CA . PRO A 1 103 ? 12.751 14.850 -4.876 1.00 89.00 103 PRO A CA 1
ATOM 641 C C . PRO A 1 103 ? 14.209 14.464 -4.590 1.00 89.00 103 PRO A C 1
ATOM 643 O O . PRO A 1 103 ? 14.585 13.295 -4.683 1.00 89.00 103 PRO A O 1
ATOM 646 N N . ALA A 1 104 ? 15.036 15.431 -4.180 1.00 89.56 104 ALA A N 1
ATOM 647 C CA . ALA A 1 104 ? 16.462 15.195 -3.922 1.00 89.56 104 ALA A CA 1
ATOM 648 C C . ALA A 1 104 ? 16.714 14.119 -2.845 1.00 89.56 104 ALA A C 1
ATOM 650 O O . ALA A 1 104 ? 17.719 13.411 -2.901 1.00 89.56 104 ALA A O 1
ATOM 651 N N . ASN A 1 105 ? 15.790 13.949 -1.892 1.00 87.69 105 ASN A N 1
ATOM 652 C CA . ASN A 1 105 ? 15.854 12.895 -0.875 1.00 87.69 105 ASN A CA 1
ATOM 653 C C . ASN A 1 105 ? 15.658 11.475 -1.439 1.00 87.69 105 ASN A C 1
ATOM 655 O O . ASN A 1 105 ? 15.960 10.516 -0.738 1.00 87.69 105 ASN A O 1
ATOM 659 N N . CYS A 1 106 ? 15.202 11.332 -2.685 1.00 91.69 106 CYS A N 1
ATOM 660 C CA . CYS A 1 106 ? 14.990 10.043 -3.348 1.00 91.69 106 CYS A CA 1
ATOM 661 C C . CYS A 1 106 ? 16.122 9.638 -4.292 1.00 91.69 106 CYS A C 1
ATOM 663 O O . CYS A 1 106 ? 16.060 8.565 -4.890 1.00 91.69 106 CYS A O 1
ATOM 665 N N . ALA A 1 107 ? 17.178 10.450 -4.407 1.00 90.12 107 ALA A N 1
ATOM 666 C CA . ALA A 1 107 ? 18.297 10.181 -5.310 1.00 90.12 107 ALA A CA 1
ATOM 667 C C . ALA A 1 107 ? 18.988 8.830 -5.032 1.00 90.12 107 ALA A C 1
ATOM 669 O O . ALA A 1 107 ? 19.363 8.128 -5.966 1.00 90.12 107 ALA A O 1
ATOM 670 N N . SER A 1 108 ? 19.106 8.424 -3.762 1.00 91.38 108 SER A N 1
ATOM 671 C CA . SER A 1 108 ? 19.712 7.137 -3.388 1.00 91.38 108 SER A CA 1
ATOM 672 C C . SER A 1 108 ? 18.847 5.934 -3.780 1.00 91.38 108 SER A C 1
ATOM 674 O O . SER A 1 108 ? 19.366 4.950 -4.312 1.00 91.38 108 SER A O 1
ATOM 676 N N . ALA A 1 109 ? 17.533 6.015 -3.551 1.00 91.25 109 ALA A N 1
ATOM 677 C CA . ALA A 1 109 ? 16.584 4.991 -3.982 1.00 91.25 109 ALA A CA 1
ATOM 678 C C . ALA A 1 109 ? 16.595 4.866 -5.512 1.00 91.25 109 ALA A C 1
ATOM 680 O O . ALA A 1 109 ? 16.674 3.763 -6.047 1.00 91.25 109 ALA A O 1
ATOM 681 N N . TRP A 1 110 ? 16.626 6.005 -6.210 1.00 94.19 110 TRP A N 1
ATOM 682 C CA . TRP A 1 110 ? 16.722 6.062 -7.665 1.00 94.19 110 TRP A CA 1
ATOM 683 C C . TRP A 1 110 ? 17.986 5.399 -8.205 1.00 94.19 110 TRP A C 1
ATOM 685 O O . TRP A 1 110 ? 17.902 4.523 -9.061 1.00 94.19 110 TRP A O 1
ATOM 695 N N . ALA A 1 111 ? 19.154 5.759 -7.667 1.00 93.31 111 ALA A N 1
ATOM 696 C CA . ALA A 1 111 ? 20.421 5.158 -8.072 1.00 93.31 111 ALA A CA 1
ATOM 697 C C . ALA A 1 111 ? 20.417 3.631 -7.886 1.00 93.31 111 ALA A C 1
ATOM 699 O O . ALA A 1 111 ? 20.920 2.907 -8.744 1.00 93.31 111 ALA A O 1
ATOM 700 N N . THR A 1 112 ? 19.793 3.137 -6.813 1.00 92.44 112 THR A N 1
ATOM 701 C CA . THR A 1 112 ? 19.662 1.695 -6.545 1.00 92.44 112 THR A CA 1
ATOM 702 C C . THR A 1 112 ? 18.759 1.007 -7.576 1.00 92.44 112 THR A C 1
ATOM 704 O O . THR A 1 112 ? 19.127 -0.037 -8.115 1.00 92.44 112 THR A O 1
ATOM 707 N N . ALA A 1 113 ? 17.620 1.617 -7.917 1.00 94.50 113 ALA A N 1
ATOM 708 C CA . ALA A 1 113 ? 16.711 1.096 -8.939 1.00 94.50 113 ALA A CA 1
ATOM 709 C C . ALA A 1 113 ? 17.356 1.046 -10.330 1.00 94.50 113 ALA A C 1
ATOM 711 O O . ALA A 1 113 ? 17.254 0.029 -11.020 1.00 94.50 113 ALA A O 1
ATOM 712 N N . ILE A 1 114 ? 18.082 2.096 -10.722 1.00 95.88 114 ILE A N 1
ATOM 713 C CA . ILE A 1 114 ? 18.794 2.135 -12.005 1.00 95.88 114 ILE A CA 1
ATOM 714 C C . ILE A 1 114 ? 19.916 1.093 -12.056 1.00 95.88 114 ILE A C 1
ATOM 716 O O . ILE A 1 114 ? 20.026 0.374 -13.049 1.00 95.88 114 ILE A O 1
ATOM 720 N N . ALA A 1 115 ? 20.695 0.939 -10.982 1.00 94.94 115 ALA A N 1
ATOM 721 C CA . ALA A 1 115 ? 21.737 -0.084 -10.906 1.00 94.94 115 ALA A CA 1
ATOM 722 C C . ALA A 1 115 ? 21.163 -1.510 -11.022 1.00 94.94 115 ALA A C 1
ATOM 724 O O . ALA A 1 115 ? 21.724 -2.358 -11.728 1.00 94.94 115 ALA A O 1
ATOM 725 N N . CYS A 1 116 ? 20.015 -1.786 -10.391 1.00 95.31 116 CYS A N 1
ATOM 726 C CA . CYS A 1 116 ? 19.318 -3.062 -10.565 1.00 95.31 116 CYS A CA 1
ATOM 727 C C . CYS A 1 116 ? 18.875 -3.256 -12.022 1.00 95.31 116 CYS A C 1
ATOM 729 O O . CYS A 1 116 ? 19.189 -4.277 -12.643 1.00 95.31 116 CYS A O 1
ATOM 731 N N . ALA A 1 117 ? 18.197 -2.262 -12.601 1.00 95.88 117 ALA A N 1
ATOM 732 C CA . ALA A 1 117 ? 17.669 -2.334 -13.959 1.00 95.88 117 ALA A CA 1
ATOM 733 C C . ALA A 1 117 ? 18.786 -2.568 -14.997 1.00 95.88 117 ALA A C 1
ATOM 735 O O . ALA A 1 117 ? 18.671 -3.416 -15.892 1.00 95.88 117 ALA A O 1
ATOM 736 N N . ALA A 1 118 ? 19.913 -1.874 -14.829 1.00 95.19 118 ALA A N 1
ATOM 737 C CA . ALA A 1 118 ? 21.103 -2.025 -15.654 1.00 95.19 118 ALA A CA 1
ATOM 738 C C . ALA A 1 118 ? 21.736 -3.420 -15.523 1.00 95.19 118 ALA A C 1
ATOM 740 O O . ALA A 1 118 ? 22.064 -4.041 -16.534 1.00 95.19 118 ALA A O 1
ATOM 741 N N . SER A 1 119 ? 21.853 -3.959 -14.307 1.00 94.19 119 SER A N 1
ATOM 742 C CA . SER A 1 119 ? 22.545 -5.232 -14.060 1.00 94.19 119 SER A CA 1
ATOM 743 C C . SER A 1 119 ? 21.682 -6.468 -14.332 1.00 94.19 119 SER A C 1
ATOM 745 O O . SER A 1 119 ? 22.085 -7.345 -15.093 1.00 94.19 119 SER A O 1
ATOM 747 N N . THR A 1 120 ? 20.480 -6.532 -13.763 1.00 95.31 120 THR A N 1
ATOM 748 C CA . THR A 1 120 ? 19.638 -7.744 -13.735 1.00 95.31 120 THR A CA 1
ATOM 749 C C . THR A 1 120 ? 18.279 -7.559 -14.405 1.00 95.31 120 THR A C 1
ATOM 751 O O . THR A 1 120 ? 17.684 -8.541 -14.850 1.00 95.31 120 THR A O 1
ATOM 754 N N . GLY A 1 121 ? 17.819 -6.313 -14.557 1.00 94.75 121 GLY A N 1
ATOM 755 C CA . GLY A 1 121 ? 16.531 -6.009 -15.174 1.00 94.75 121 GLY A CA 1
ATOM 756 C C . GLY A 1 121 ? 16.401 -6.534 -16.608 1.00 94.75 121 GLY A C 1
ATOM 757 O O . GLY A 1 121 ? 17.354 -6.496 -17.394 1.00 94.75 121 GLY A O 1
ATOM 758 N N . THR A 1 122 ? 15.206 -7.005 -16.963 1.00 96.75 122 THR A N 1
ATOM 759 C CA . THR A 1 122 ? 14.863 -7.438 -18.329 1.00 96.75 122 THR A CA 1
ATOM 760 C C . THR A 1 122 ? 13.895 -6.444 -18.955 1.00 96.75 122 THR A C 1
ATOM 762 O O . THR A 1 122 ? 12.855 -6.159 -18.367 1.00 96.75 122 THR A O 1
ATOM 765 N N . ALA A 1 123 ? 14.230 -5.927 -20.138 1.00 96.12 123 ALA A N 1
ATOM 766 C CA . ALA A 1 123 ? 13.348 -5.046 -20.895 1.00 96.12 123 ALA A CA 1
ATOM 767 C C . ALA A 1 123 ? 12.369 -5.860 -21.749 1.00 96.12 123 ALA A C 1
ATOM 769 O O . ALA A 1 123 ? 12.760 -6.804 -22.435 1.00 96.12 123 ALA A O 1
ATOM 770 N N . SER A 1 124 ? 11.095 -5.488 -21.711 1.00 96.81 124 SER A N 1
ATOM 771 C CA . SER A 1 124 ? 10.037 -6.042 -22.560 1.00 96.81 124 SER A CA 1
ATOM 772 C C . SER A 1 124 ? 9.064 -4.934 -22.940 1.00 96.81 124 SER A C 1
ATOM 774 O O . SER A 1 124 ? 9.031 -3.912 -22.267 1.00 96.81 124 SER A O 1
ATOM 776 N N . CYS A 1 125 ? 8.276 -5.117 -23.994 1.00 95.75 125 CYS A N 1
ATOM 777 C CA . CYS A 1 125 ? 7.251 -4.138 -24.346 1.00 95.75 125 CYS A CA 1
ATOM 778 C C . CYS A 1 125 ? 5.965 -4.406 -23.572 1.00 95.75 125 CYS A C 1
ATOM 780 O O . CYS A 1 125 ? 5.531 -5.556 -23.452 1.00 95.75 125 CYS A O 1
ATOM 782 N N . ASP A 1 126 ? 5.366 -3.349 -23.039 1.00 92.81 126 ASP A N 1
ATOM 783 C CA . ASP A 1 126 ? 4.042 -3.403 -22.447 1.00 92.81 126 ASP A CA 1
ATOM 784 C C . ASP A 1 126 ? 2.947 -3.347 -23.526 1.00 92.81 126 ASP A C 1
ATOM 786 O O . ASP A 1 126 ? 3.209 -3.194 -24.723 1.00 92.81 126 ASP A O 1
ATOM 790 N N . THR A 1 127 ? 1.694 -3.517 -23.108 1.00 93.88 127 THR A N 1
ATOM 791 C CA . THR A 1 127 ? 0.521 -3.516 -24.000 1.00 93.88 127 THR A CA 1
ATOM 792 C C . THR A 1 127 ? 0.304 -2.192 -24.730 1.00 93.88 127 THR A C 1
ATOM 794 O O . THR A 1 127 ? -0.291 -2.178 -25.808 1.00 93.88 127 THR A O 1
ATOM 797 N N . ASP A 1 128 ? 0.821 -1.094 -24.184 1.00 93.25 128 ASP A N 1
ATOM 798 C CA . ASP A 1 128 ? 0.812 0.225 -24.805 1.00 93.25 128 ASP A CA 1
ATOM 799 C C . ASP A 1 128 ? 1.997 0.450 -25.755 1.00 93.25 128 ASP A C 1
ATOM 801 O O . ASP A 1 128 ? 2.118 1.531 -26.320 1.00 93.25 128 ASP A O 1
ATOM 805 N N . GLY A 1 129 ? 2.864 -0.547 -25.957 1.00 93.62 129 GLY A N 1
ATOM 806 C CA . GLY A 1 129 ? 4.020 -0.457 -26.839 1.00 93.62 129 GLY A CA 1
ATOM 807 C C . GLY A 1 129 ? 5.202 0.332 -26.274 1.00 93.62 129 GLY A C 1
ATOM 808 O O . GLY A 1 129 ? 6.093 0.658 -27.058 1.00 93.62 129 GLY A O 1
ATOM 809 N N . THR A 1 130 ? 5.227 0.639 -24.975 1.00 93.62 130 THR A N 1
ATOM 810 C CA . THR A 1 130 ? 6.383 1.234 -24.279 1.00 93.62 130 THR A CA 1
ATOM 811 C C . THR A 1 130 ? 7.249 0.156 -23.625 1.00 93.62 130 THR A C 1
ATOM 813 O O . THR A 1 130 ? 6.767 -0.951 -23.363 1.00 93.62 130 THR A O 1
ATOM 816 N N . ALA A 1 131 ? 8.536 0.413 -23.382 1.00 93.50 131 ALA A N 1
ATOM 817 C CA . ALA A 1 131 ? 9.358 -0.531 -22.630 1.00 93.50 131 ALA A CA 1
ATOM 818 C C . ALA A 1 131 ? 8.984 -0.533 -21.145 1.00 93.50 131 ALA A C 1
ATOM 820 O O . ALA A 1 131 ? 8.791 0.494 -20.503 1.00 93.50 131 ALA A O 1
ATOM 821 N N . LYS A 1 132 ? 8.992 -1.726 -20.563 1.00 94.25 132 LYS A N 1
ATOM 822 C CA . LYS A 1 132 ? 8.984 -1.956 -19.123 1.00 94.25 132 LYS A CA 1
ATOM 823 C C . LYS A 1 132 ? 10.200 -2.773 -18.728 1.00 94.25 132 LYS A C 1
ATOM 825 O O . LYS A 1 132 ? 10.643 -3.653 -19.471 1.00 94.25 132 LYS A O 1
ATOM 830 N N . ILE A 1 133 ? 10.711 -2.506 -17.534 1.00 94.62 133 ILE A N 1
ATOM 831 C CA . ILE A 1 133 ? 11.789 -3.280 -16.925 1.00 94.62 133 ILE A CA 1
ATOM 832 C C . ILE A 1 133 ? 11.194 -4.157 -15.828 1.00 94.62 133 ILE A C 1
ATOM 834 O O . ILE A 1 133 ? 10.551 -3.646 -14.920 1.00 94.62 133 ILE A O 1
ATOM 838 N N . SER A 1 134 ? 11.426 -5.465 -15.897 1.00 94.56 134 SER A N 1
ATOM 839 C CA . SER A 1 134 ? 11.029 -6.428 -14.861 1.00 94.56 134 SER A CA 1
ATOM 840 C C . SER A 1 134 ? 12.239 -6.971 -14.100 1.00 94.56 134 SER A C 1
ATOM 842 O O . SER A 1 134 ? 13.331 -7.054 -14.671 1.00 94.56 134 SER A O 1
ATOM 844 N N . GLY A 1 135 ? 12.032 -7.420 -12.857 1.00 93.12 135 GLY A N 1
ATOM 845 C CA . GLY A 1 135 ? 13.071 -8.048 -12.026 1.00 93.12 135 GLY A CA 1
ATOM 846 C C . GLY A 1 135 ? 13.769 -7.106 -11.041 1.00 93.12 135 GLY A C 1
ATOM 847 O O . GLY A 1 135 ? 14.728 -7.523 -10.404 1.00 93.12 135 GLY A O 1
ATOM 848 N N . CYS A 1 136 ? 13.278 -5.870 -10.914 1.00 94.06 136 CYS A N 1
ATOM 849 C CA . CYS A 1 136 ? 13.767 -4.838 -9.989 1.00 94.06 136 CYS A CA 1
ATOM 850 C C . CYS A 1 136 ? 12.608 -4.186 -9.221 1.00 94.06 136 CYS A C 1
ATOM 852 O O . CYS A 1 136 ? 12.601 -2.980 -8.965 1.00 94.06 136 CYS A O 1
ATOM 854 N N . ASP A 1 137 ? 11.568 -4.975 -8.933 1.00 87.12 137 ASP A N 1
ATOM 855 C CA . ASP A 1 137 ? 10.320 -4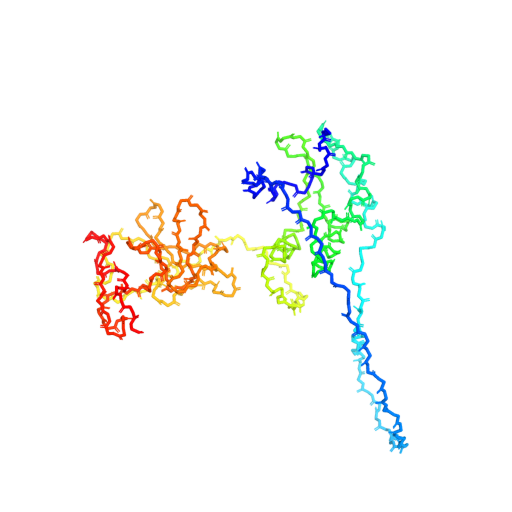.477 -8.355 1.00 87.12 137 ASP A CA 1
ATOM 856 C C . ASP A 1 137 ? 10.547 -3.914 -6.945 1.00 87.12 137 ASP A C 1
ATOM 858 O O . ASP A 1 137 ? 9.986 -2.878 -6.601 1.00 87.12 137 ASP A O 1
ATOM 862 N N . ALA A 1 138 ? 11.423 -4.537 -6.149 1.00 86.38 138 ALA A N 1
ATOM 863 C CA . ALA A 1 138 ? 11.748 -4.080 -4.798 1.00 86.38 138 ALA A CA 1
ATOM 864 C C . ALA A 1 138 ? 12.412 -2.691 -4.800 1.00 86.38 138 ALA A C 1
ATOM 866 O O . ALA A 1 138 ? 12.025 -1.808 -4.034 1.00 86.38 138 ALA A O 1
ATOM 867 N N . GLU A 1 139 ? 13.383 -2.469 -5.685 1.00 94.25 139 GLU A N 1
ATOM 868 C CA . GLU A 1 139 ? 14.061 -1.184 -5.827 1.00 94.25 139 GLU A CA 1
ATOM 869 C C . GLU A 1 139 ? 13.133 -0.120 -6.425 1.00 94.25 139 GLU A C 1
ATOM 871 O O . GLU A 1 139 ? 13.151 1.031 -5.985 1.00 94.25 139 GLU A O 1
ATOM 876 N N . GLY A 1 140 ? 12.275 -0.501 -7.378 1.00 89.69 140 GLY A N 1
ATOM 877 C CA . GLY A 1 140 ? 11.231 0.374 -7.914 1.00 89.69 140 GLY A CA 1
ATOM 878 C C . GLY A 1 140 ? 10.244 0.836 -6.835 1.00 89.69 140 GLY A C 1
ATOM 879 O O . GLY A 1 140 ? 9.928 2.024 -6.754 1.00 89.69 140 GLY A O 1
ATOM 880 N N . GLN A 1 141 ? 9.825 -0.071 -5.948 1.00 85.81 141 GLN A N 1
ATOM 881 C CA . GLN A 1 141 ? 8.970 0.251 -4.801 1.00 85.81 141 GLN A CA 1
ATOM 882 C C . GLN A 1 141 ? 9.661 1.187 -3.803 1.00 85.81 141 GLN A C 1
ATOM 884 O O . GLN A 1 141 ? 9.026 2.098 -3.279 1.00 85.81 141 GLN A O 1
ATOM 889 N N . ALA A 1 142 ? 10.972 1.046 -3.586 1.00 87.25 142 ALA A N 1
ATOM 890 C CA . ALA A 1 142 ? 11.718 1.973 -2.733 1.00 87.25 142 ALA A CA 1
ATOM 891 C C . ALA A 1 142 ? 11.724 3.411 -3.291 1.00 87.25 142 ALA A C 1
ATOM 893 O O . ALA A 1 142 ? 11.628 4.375 -2.526 1.00 87.25 142 ALA A O 1
ATOM 894 N N . VAL A 1 143 ? 11.802 3.572 -4.618 1.00 91.50 143 VAL A N 1
ATOM 895 C CA . VAL A 1 143 ? 11.660 4.885 -5.272 1.00 91.50 143 VAL A CA 1
ATOM 896 C C . VAL A 1 143 ? 10.248 5.430 -5.072 1.00 91.50 143 VAL A C 1
ATOM 898 O O . VAL A 1 143 ? 10.099 6.587 -4.678 1.00 91.50 143 VAL A O 1
ATOM 901 N N . LEU A 1 144 ? 9.224 4.602 -5.297 1.00 88.19 144 LEU A N 1
ATOM 902 C CA . LEU A 1 144 ? 7.824 4.998 -5.151 1.00 88.19 144 LEU A CA 1
ATOM 903 C C . LEU A 1 144 ? 7.503 5.448 -3.722 1.00 88.19 144 LEU A C 1
ATOM 905 O O . LEU A 1 144 ? 6.990 6.550 -3.530 1.00 88.19 144 LEU A O 1
ATOM 909 N N . ALA A 1 145 ? 7.888 4.643 -2.730 1.00 85.06 145 ALA A N 1
ATOM 910 C CA . ALA A 1 145 ? 7.720 4.956 -1.317 1.00 85.06 145 ALA A CA 1
ATOM 911 C C . ALA A 1 145 ? 8.375 6.297 -0.958 1.00 85.06 145 ALA A C 1
ATOM 913 O O . ALA A 1 145 ? 7.792 7.106 -0.239 1.00 85.06 145 ALA A O 1
ATOM 914 N N . CYS A 1 146 ? 9.561 6.571 -1.509 1.00 90.12 146 CYS A N 1
ATOM 915 C CA . CYS A 1 146 ? 10.236 7.841 -1.286 1.00 90.12 146 CYS A CA 1
ATOM 916 C C . CYS A 1 146 ? 9.485 9.034 -1.906 1.00 90.12 146 CYS A C 1
ATOM 918 O O . CYS A 1 146 ? 9.345 10.076 -1.261 1.00 90.12 146 CYS A O 1
ATOM 920 N N . VAL A 1 147 ? 8.986 8.895 -3.140 1.00 87.94 147 VAL A N 1
ATOM 921 C CA . VAL A 1 147 ? 8.240 9.961 -3.836 1.00 87.94 147 VAL A CA 1
ATOM 922 C C . VAL A 1 147 ? 6.905 10.255 -3.149 1.00 87.94 147 VAL A C 1
ATOM 924 O O . VAL A 1 147 ? 6.511 11.415 -3.059 1.00 87.94 147 VAL A O 1
ATOM 927 N N . GLN A 1 148 ? 6.234 9.233 -2.618 1.00 86.19 148 GLN A N 1
ATOM 928 C CA . GLN A 1 148 ? 4.953 9.366 -1.914 1.00 86.19 148 GLN A CA 1
ATOM 929 C C . GLN A 1 148 ? 5.083 9.940 -0.491 1.00 86.19 148 GLN A C 1
ATOM 931 O O . GLN A 1 148 ? 4.095 10.038 0.231 1.00 86.19 148 GLN A O 1
ATOM 936 N N . GLY A 1 149 ? 6.286 10.345 -0.071 1.00 78.19 149 GLY A N 1
ATOM 937 C CA . GLY A 1 149 ? 6.507 10.907 1.260 1.00 78.19 149 GLY A CA 1
ATOM 938 C C . GLY A 1 149 ? 6.580 9.856 2.366 1.00 78.19 149 GLY A C 1
ATOM 939 O O . GLY A 1 149 ? 6.592 10.219 3.542 1.00 78.19 149 GLY A O 1
ATOM 940 N N . GLY A 1 150 ? 6.699 8.571 2.016 1.00 61.62 150 GLY A N 1
ATOM 941 C CA . GLY A 1 150 ? 7.187 7.568 2.946 1.00 61.62 150 GLY A CA 1
ATOM 942 C C . GLY A 1 150 ? 8.579 8.002 3.379 1.00 61.62 150 GLY A C 1
ATOM 943 O O . GLY A 1 150 ? 9.509 8.026 2.572 1.00 61.62 150 GLY A O 1
ATOM 944 N N . THR A 1 151 ? 8.733 8.422 4.635 1.00 48.97 151 THR A N 1
ATOM 945 C CA . THR A 1 151 ? 10.044 8.719 5.213 1.00 48.97 151 THR A CA 1
ATOM 946 C C . THR A 1 151 ? 10.859 7.441 5.156 1.00 48.97 151 THR A C 1
ATOM 948 O O . THR A 1 151 ? 10.721 6.583 6.025 1.00 48.97 151 THR A O 1
ATOM 951 N N . GLY A 1 152 ? 11.636 7.306 4.080 1.00 48.09 152 GLY A N 1
ATOM 952 C CA . GLY A 1 152 ? 12.433 6.141 3.754 1.00 48.09 152 GLY A CA 1
ATOM 953 C C . GLY A 1 152 ? 13.198 5.682 4.979 1.00 48.09 152 GLY A C 1
ATOM 954 O O . GLY A 1 152 ? 14.166 6.314 5.403 1.00 48.09 152 GLY A O 1
ATOM 955 N N . GLY A 1 153 ? 12.735 4.580 5.563 1.00 45.62 153 GLY A N 1
ATOM 956 C CA . GLY A 1 153 ? 13.522 3.822 6.506 1.00 45.62 153 GLY A CA 1
ATOM 957 C C . GLY A 1 153 ? 14.728 3.311 5.740 1.00 45.62 153 GLY A C 1
ATOM 958 O O . GLY A 1 153 ? 14.606 2.400 4.926 1.00 45.62 153 GLY A O 1
ATOM 959 N N . SER A 1 154 ? 15.883 3.925 5.974 1.00 52.31 154 SER A N 1
ATOM 960 C CA . SER A 1 154 ? 17.191 3.424 5.562 1.00 52.31 154 SER A CA 1
ATOM 961 C C . SER A 1 154 ? 17.449 2.073 6.237 1.00 52.31 154 SER A C 1
ATOM 963 O O . SER A 1 154 ? 18.168 1.983 7.227 1.00 52.31 154 SER A O 1
ATOM 965 N N . GLY A 1 155 ? 16.811 1.017 5.741 1.00 45.38 155 GLY A N 1
ATOM 966 C CA . GLY A 1 155 ? 16.970 -0.358 6.185 1.00 45.38 155 GLY A CA 1
ATOM 967 C C . GLY A 1 155 ? 17.720 -1.147 5.128 1.00 45.38 155 GLY A C 1
ATOM 968 O O . GLY A 1 155 ? 17.115 -1.871 4.347 1.00 45.38 155 GLY A O 1
ATOM 969 N N . GLY A 1 156 ? 19.044 -0.988 5.085 1.00 49.47 156 GLY A N 1
ATOM 970 C CA . GLY A 1 156 ? 19.912 -1.873 4.316 1.00 49.47 156 GLY A CA 1
ATOM 971 C C . GLY A 1 156 ? 19.814 -3.296 4.862 1.00 49.47 156 GLY A C 1
ATOM 972 O O . GLY A 1 156 ? 20.370 -3.595 5.916 1.00 49.47 156 GLY A O 1
ATOM 973 N N . GLY A 1 157 ? 19.100 -4.160 4.146 1.00 40.41 157 GLY A N 1
ATOM 974 C CA . GLY A 1 157 ? 19.035 -5.595 4.392 1.00 40.41 157 GLY A CA 1
ATOM 975 C C . GLY A 1 157 ? 19.460 -6.349 3.141 1.00 40.41 157 GLY A C 1
ATOM 976 O O . GLY A 1 157 ? 18.628 -6.749 2.336 1.00 40.41 157 GLY A O 1
ATOM 977 N N . THR A 1 158 ? 20.765 -6.539 2.957 1.00 42.44 158 THR A N 1
ATOM 978 C CA . THR A 1 158 ? 21.290 -7.505 1.993 1.00 42.44 158 THR A CA 1
ATOM 979 C C . THR A 1 158 ? 21.047 -8.916 2.524 1.00 42.44 158 THR A C 1
ATOM 981 O O . THR A 1 158 ? 21.727 -9.367 3.442 1.00 42.44 158 THR A O 1
ATOM 984 N N . GLY A 1 159 ? 20.095 -9.637 1.929 1.00 40.41 159 GLY A N 1
ATOM 985 C CA . GLY A 1 159 ? 20.010 -11.090 2.081 1.00 40.41 159 GLY A CA 1
ATOM 986 C C . GLY A 1 159 ? 18.595 -11.649 2.071 1.00 40.41 159 GLY A C 1
ATOM 987 O O . GLY A 1 159 ? 17.953 -11.722 3.112 1.00 40.41 159 GLY A O 1
ATOM 988 N N . GLY A 1 160 ? 18.155 -12.139 0.910 1.00 32.59 160 GLY A N 1
ATOM 989 C CA . GLY A 1 160 ? 16.992 -13.019 0.834 1.00 32.59 160 GLY A CA 1
ATOM 990 C C . GLY A 1 160 ? 16.335 -13.062 -0.536 1.00 32.59 160 GLY A C 1
ATOM 991 O O . GLY A 1 160 ? 15.275 -12.482 -0.726 1.00 32.59 160 GLY A O 1
ATOM 992 N N . VAL A 1 161 ? 16.926 -13.798 -1.480 1.00 38.97 161 VAL A N 1
ATOM 993 C CA . VAL A 1 161 ? 16.171 -14.349 -2.614 1.00 38.97 161 VAL A CA 1
ATOM 994 C C . VAL A 1 161 ? 15.123 -15.312 -2.054 1.00 38.97 161 VAL A C 1
ATOM 996 O O . VAL A 1 161 ? 15.428 -16.448 -1.701 1.00 38.97 161 VAL A O 1
ATOM 999 N N . GLY A 1 162 ? 13.892 -14.831 -1.926 1.00 34.94 162 GLY A N 1
ATOM 1000 C CA . GLY A 1 162 ? 12.738 -15.618 -1.522 1.00 34.94 162 GLY A CA 1
ATOM 1001 C C . GLY A 1 162 ? 11.535 -15.166 -2.327 1.00 34.94 162 GLY A C 1
ATOM 1002 O O . GLY A 1 162 ? 10.933 -14.145 -2.017 1.00 34.94 162 GLY A O 1
ATOM 1003 N N . GLY A 1 163 ? 11.202 -15.918 -3.377 1.00 46.31 163 GLY A N 1
ATOM 1004 C CA . GLY A 1 163 ? 9.941 -15.757 -4.086 1.00 46.31 163 GLY A CA 1
ATOM 1005 C C . GLY A 1 163 ? 8.785 -15.923 -3.105 1.00 46.31 163 GLY A C 1
ATOM 1006 O O . GLY A 1 163 ? 8.568 -17.009 -2.573 1.00 46.31 163 GLY A O 1
ATOM 1007 N N . GLY A 1 164 ? 8.071 -14.834 -2.854 1.00 36.50 164 GLY A N 1
ATOM 1008 C CA . GLY A 1 164 ? 6.845 -14.822 -2.080 1.00 36.50 164 GLY A CA 1
ATOM 1009 C C . GLY A 1 164 ? 5.708 -14.389 -2.982 1.00 36.50 164 GLY A C 1
ATOM 1010 O O . GLY A 1 164 ? 5.338 -13.222 -2.997 1.00 36.50 164 GLY A O 1
ATOM 1011 N N . THR A 1 165 ? 5.121 -15.334 -3.717 1.00 39.06 165 THR A N 1
ATOM 1012 C CA . THR A 1 165 ? 3.670 -15.311 -3.933 1.00 39.06 165 THR A CA 1
ATOM 1013 C C . THR A 1 165 ? 3.024 -14.844 -2.635 1.00 39.06 165 THR A C 1
ATOM 1015 O O . THR A 1 165 ? 3.324 -15.428 -1.591 1.00 39.06 165 THR A O 1
ATOM 1018 N N . GLY A 1 166 ? 2.182 -13.809 -2.702 1.00 43.47 166 GLY A N 1
ATOM 1019 C CA . GLY A 1 166 ? 1.289 -13.385 -1.628 1.00 43.47 166 GLY A CA 1
ATOM 1020 C C . GLY A 1 166 ? 0.345 -14.523 -1.251 1.00 43.47 166 GLY A C 1
ATOM 1021 O O . GLY A 1 166 ? -0.830 -14.529 -1.590 1.00 43.47 166 GLY A O 1
ATOM 1022 N N . GLY A 1 167 ? 0.890 -15.539 -0.595 1.00 39.94 167 GLY A N 1
ATOM 1023 C CA . GLY A 1 167 ? 0.166 -16.525 0.163 1.00 39.94 167 GLY A CA 1
ATOM 1024 C C . GLY A 1 167 ? -0.133 -15.858 1.483 1.00 39.94 167 GLY A C 1
ATOM 1025 O O . GLY A 1 167 ? 0.664 -15.951 2.414 1.00 39.94 167 GLY A O 1
ATOM 1026 N N . GLY A 1 168 ? -1.264 -15.154 1.531 1.00 42.31 168 GLY A N 1
ATOM 1027 C CA . GLY A 1 168 ? -1.933 -14.862 2.784 1.00 42.31 168 GLY A CA 1
ATOM 1028 C C . GLY A 1 168 ? -2.070 -16.185 3.523 1.00 42.31 168 GLY A C 1
ATOM 1029 O O . GLY A 1 168 ? -2.879 -17.037 3.157 1.00 42.31 168 GLY A O 1
ATOM 1030 N N . GLY A 1 169 ? -1.198 -16.403 4.504 1.00 41.69 169 GLY A N 1
ATOM 1031 C CA . GLY A 1 169 ? -1.369 -17.472 5.462 1.00 41.69 169 GLY A CA 1
ATOM 1032 C C . GLY A 1 169 ? -2.685 -17.185 6.155 1.00 41.69 169 GLY A C 1
ATOM 1033 O O . GLY A 1 169 ? -2.745 -16.285 6.986 1.00 41.69 169 GLY A O 1
ATOM 1034 N N . GLY A 1 170 ? -3.731 -17.908 5.751 1.00 48.78 170 GLY A N 1
ATOM 1035 C CA . GLY A 1 170 ? -5.070 -17.881 6.325 1.00 48.78 170 GLY A CA 1
ATOM 1036 C C . GLY A 1 170 ? -5.066 -18.409 7.754 1.00 48.78 170 GLY A C 1
ATOM 1037 O O . GLY A 1 170 ? -5.689 -19.424 8.056 1.00 48.78 170 GLY A O 1
ATOM 1038 N N . GLY A 1 171 ? -4.331 -17.740 8.639 1.00 59.75 171 GLY A N 1
ATOM 1039 C CA . GLY A 1 171 ? -4.620 -17.783 10.054 1.00 59.75 171 GLY A CA 1
ATOM 1040 C C . GLY A 1 171 ? -5.967 -17.107 10.216 1.00 59.75 171 GLY A C 1
ATOM 1041 O O . GLY A 1 171 ? -6.073 -15.899 10.043 1.00 59.75 171 GLY A O 1
ATOM 1042 N N . THR A 1 172 ? -7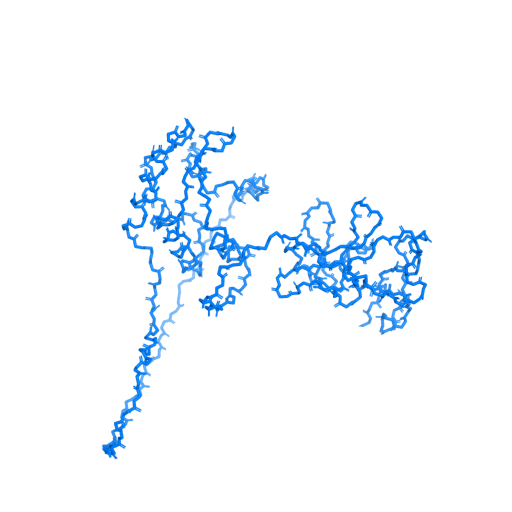.005 -17.894 10.481 1.00 69.19 172 THR A N 1
ATOM 1043 C CA . THR A 1 172 ? -8.319 -17.363 10.837 1.00 69.19 172 THR A CA 1
ATOM 1044 C C . THR A 1 172 ? -8.139 -16.454 12.042 1.00 69.19 172 THR A C 1
ATOM 1046 O O . THR A 1 172 ? -7.842 -16.930 13.144 1.00 69.19 172 THR A O 1
ATOM 1049 N N . VAL A 1 173 ? -8.265 -15.148 11.833 1.00 87.81 173 VAL A N 1
ATOM 1050 C CA . VAL A 1 173 ? -8.154 -14.197 12.927 1.00 87.81 173 VAL A CA 1
ATOM 1051 C C . VAL A 1 173 ? -9.426 -14.291 13.756 1.00 87.81 173 VAL A C 1
ATOM 1053 O O . VAL A 1 173 ? -10.538 -14.220 13.237 1.00 87.81 173 VAL A O 1
ATOM 1056 N N . THR A 1 174 ? -9.264 -14.534 15.055 1.00 87.75 174 THR A N 1
ATOM 1057 C CA . THR A 1 174 ? -10.400 -14.657 15.970 1.00 87.75 174 THR A CA 1
ATOM 1058 C C . THR A 1 174 ? -10.761 -13.278 16.491 1.00 87.75 174 THR A C 1
ATOM 1060 O O . THR A 1 174 ? -9.991 -12.677 17.236 1.00 87.75 174 THR A O 1
ATOM 1063 N N . LEU A 1 175 ? -11.940 -12.791 16.114 1.00 90.62 175 LEU A N 1
ATOM 1064 C CA . LEU A 1 175 ? -12.524 -11.591 16.701 1.00 90.62 175 LEU A CA 1
ATOM 1065 C C . LEU A 1 175 ? -13.288 -11.925 17.990 1.00 90.62 175 LEU A C 1
ATOM 1067 O O . LEU A 1 175 ? -13.717 -13.072 18.167 1.00 90.62 175 LEU A O 1
ATOM 1071 N N . PRO A 1 176 ? -13.487 -10.943 18.891 1.00 90.12 176 PRO A N 1
ATOM 1072 C CA . PRO A 1 176 ? -14.370 -11.109 20.038 1.00 90.12 176 PRO A CA 1
ATOM 1073 C C . PRO A 1 176 ? -15.744 -11.640 19.614 1.00 90.12 176 PRO A C 1
ATOM 1075 O O . PRO A 1 176 ? -16.273 -11.276 18.560 1.00 90.12 176 PRO A O 1
ATOM 1078 N N . ALA A 1 177 ? -16.334 -12.503 20.442 1.00 88.94 177 ALA A N 1
ATOM 1079 C CA . ALA A 1 177 ? -17.641 -13.083 20.157 1.00 88.94 177 ALA A CA 1
ATOM 1080 C C . ALA A 1 177 ? -18.692 -11.981 19.929 1.00 88.94 177 ALA A C 1
ATOM 1082 O O . ALA A 1 177 ? -18.813 -11.060 20.733 1.00 88.94 177 ALA A O 1
ATOM 1083 N N . GLY A 1 178 ? -19.446 -12.089 18.832 1.00 88.12 178 GLY A N 1
ATOM 1084 C CA . GLY A 1 178 ? -20.463 -11.108 18.439 1.00 88.12 178 GLY A CA 1
ATOM 1085 C C . GLY A 1 178 ? -19.944 -9.938 17.599 1.00 88.12 178 GLY A C 1
ATOM 1086 O O . GLY A 1 178 ? -20.759 -9.281 16.957 1.00 88.12 178 GLY A O 1
ATOM 1087 N N . CYS A 1 179 ? -18.622 -9.728 17.524 1.00 93.75 179 CYS A N 1
ATOM 1088 C CA . CYS A 1 179 ? -18.054 -8.664 16.695 1.00 93.75 179 CYS A CA 1
ATOM 1089 C C . CYS A 1 179 ? -18.414 -8.865 15.222 1.00 93.75 179 CYS A C 1
ATOM 1091 O O . CYS A 1 179 ? -18.941 -7.964 14.580 1.00 93.75 179 CYS A O 1
ATOM 1093 N N . VAL A 1 180 ? -18.233 -10.086 14.719 1.00 93.25 180 VAL A N 1
ATOM 1094 C CA . VAL A 1 180 ? -18.700 -10.477 13.389 1.00 93.25 180 VAL A CA 1
ATOM 1095 C C . VAL A 1 180 ? -19.696 -11.628 13.464 1.00 93.25 180 VAL A C 1
ATOM 1097 O O . VAL A 1 180 ? -19.549 -12.554 14.265 1.00 93.25 180 VAL A O 1
ATOM 1100 N N . ASN A 1 181 ? -20.699 -11.596 12.596 1.00 88.31 181 ASN A N 1
ATOM 1101 C CA . ASN A 1 181 ? -21.588 -12.720 12.347 1.00 88.31 181 ASN A CA 1
ATOM 1102 C C . ASN A 1 181 ? -20.883 -13.752 11.450 1.00 88.31 181 ASN A C 1
ATOM 1104 O O . ASN A 1 181 ? -20.073 -13.399 10.595 1.00 88.31 181 ASN A O 1
ATOM 1108 N N . GLY A 1 182 ? -21.217 -15.039 11.612 1.00 78.56 182 GLY A N 1
ATOM 1109 C CA . GLY A 1 182 ? -20.530 -16.186 10.984 1.00 78.56 182 GLY A CA 1
ATOM 1110 C C . GLY A 1 182 ? -20.600 -16.301 9.451 1.00 78.56 182 GLY A C 1
ATOM 1111 O O . GLY A 1 182 ? -20.372 -17.385 8.924 1.00 78.56 182 GLY A O 1
ATOM 1112 N N . GLY A 1 183 ? -20.944 -15.223 8.742 1.00 82.19 183 GLY A N 1
ATOM 1113 C CA . GLY A 1 183 ? -20.967 -15.137 7.280 1.00 82.19 183 GLY A CA 1
ATOM 1114 C C . GLY A 1 183 ? -19.814 -14.340 6.661 1.00 82.19 183 GLY A C 1
ATOM 1115 O O . GLY A 1 183 ? -19.671 -14.383 5.443 1.00 82.19 183 GLY A O 1
ATOM 1116 N N . LEU A 1 184 ? -19.001 -13.625 7.453 1.00 87.62 184 LEU A N 1
ATOM 1117 C CA . LEU A 1 184 ? -17.838 -12.901 6.931 1.00 87.62 184 LEU A CA 1
ATOM 1118 C C . LEU A 1 184 ? -16.577 -13.758 6.947 1.00 87.62 184 LEU A C 1
ATOM 1120 O O . LEU A 1 184 ? -16.285 -14.454 7.919 1.00 87.62 184 LEU A O 1
ATOM 1124 N N . THR A 1 185 ? -15.783 -13.628 5.887 1.00 90.88 185 THR A N 1
ATOM 1125 C CA . THR A 1 185 ? -14.409 -14.139 5.881 1.00 90.88 185 THR A CA 1
ATOM 1126 C C . THR A 1 185 ? -13.510 -13.148 6.616 1.00 90.88 185 THR A C 1
ATOM 1128 O O . THR A 1 185 ? -13.362 -12.012 6.178 1.00 90.88 185 THR A O 1
ATOM 1131 N N . VAL A 1 186 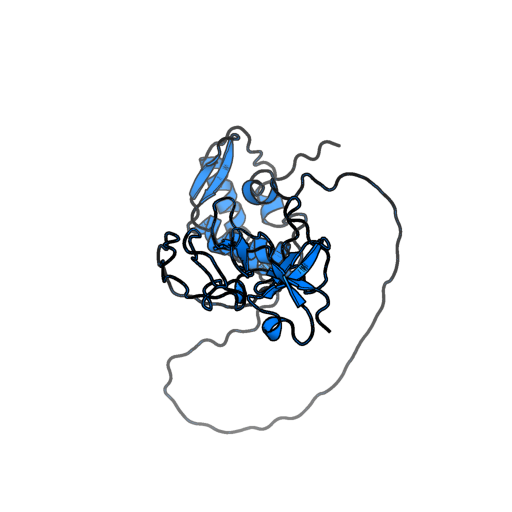? -12.912 -13.553 7.736 1.00 93.19 186 VAL A N 1
ATOM 1132 C CA . VAL A 1 186 ? -12.045 -12.685 8.551 1.00 93.19 186 VAL A CA 1
ATOM 1133 C C . VAL A 1 186 ? -10.587 -13.095 8.379 1.00 93.19 186 VAL A C 1
ATOM 1135 O O . VAL A 1 186 ? -10.118 -14.039 9.020 1.00 93.19 186 VAL A O 1
ATOM 1138 N N . ASN A 1 187 ? -9.868 -12.379 7.514 1.00 93.69 187 ASN A N 1
ATOM 1139 C CA . ASN A 1 187 ? -8.437 -12.600 7.277 1.00 93.69 187 ASN A CA 1
ATOM 1140 C C . ASN A 1 187 ? -7.551 -11.700 8.151 1.00 93.69 187 ASN A C 1
ATOM 1142 O O . ASN A 1 187 ? -6.351 -11.942 8.266 1.00 93.69 187 ASN A O 1
ATOM 1146 N N . CYS A 1 188 ? -8.133 -10.669 8.764 1.00 95.25 188 CYS A N 1
ATOM 1147 C CA . CYS A 1 188 ? -7.456 -9.744 9.659 1.00 95.25 188 CYS A CA 1
ATOM 1148 C C . CYS A 1 188 ? -8.412 -9.214 10.741 1.00 95.25 188 CYS A C 1
ATOM 1150 O O . CYS A 1 188 ? -9.633 -9.249 10.581 1.00 95.25 188 CYS A O 1
ATOM 1152 N N . ASN A 1 189 ? -7.856 -8.739 11.854 1.00 94.75 189 ASN A N 1
ATOM 1153 C CA . ASN A 1 189 ? -8.560 -8.053 12.924 1.00 94.75 189 ASN A CA 1
ATOM 1154 C C . ASN A 1 189 ? -8.449 -6.537 12.709 1.00 94.75 189 ASN A C 1
ATOM 1156 O O . ASN A 1 189 ? -7.355 -5.984 12.823 1.00 94.75 189 ASN A O 1
ATOM 1160 N N . PRO A 1 190 ? -9.563 -5.845 12.430 1.00 95.50 190 PRO A N 1
ATOM 1161 C CA . PRO A 1 190 ? -9.553 -4.413 12.179 1.00 95.50 190 PRO A CA 1
ATOM 1162 C C . PRO A 1 190 ? -9.304 -3.579 13.441 1.00 95.50 190 PRO A C 1
ATOM 1164 O O . PRO A 1 190 ? -8.843 -2.449 13.336 1.00 95.50 190 PRO A O 1
ATOM 1167 N N . VAL A 1 191 ? -9.535 -4.130 14.639 1.00 94.56 191 VAL A N 1
ATOM 1168 C CA . VAL A 1 191 ? -9.357 -3.413 15.914 1.00 94.56 191 VAL A CA 1
ATOM 1169 C C . VAL A 1 191 ? -7.879 -3.243 16.278 1.00 94.56 191 VAL A C 1
ATOM 1171 O O . VAL A 1 191 ? -7.486 -2.183 16.761 1.00 94.56 191 VAL A O 1
ATOM 1174 N N . ASP A 1 192 ? -7.052 -4.268 16.054 1.00 94.00 192 ASP A N 1
ATOM 1175 C CA . ASP A 1 192 ? -5.607 -4.246 16.350 1.00 94.00 192 ASP A CA 1
ATOM 1176 C C . ASP A 1 192 ? -4.716 -4.261 15.094 1.00 94.00 192 ASP A C 1
ATOM 1178 O O . ASP A 1 192 ? -3.489 -4.233 15.201 1.00 94.00 192 ASP A O 1
ATOM 1182 N N . ASN A 1 193 ? -5.335 -4.272 13.911 1.00 95.06 193 ASN A N 1
ATOM 1183 C CA . ASN A 1 193 ? -4.705 -4.354 12.597 1.00 95.06 193 ASN A CA 1
ATOM 1184 C C . ASN A 1 193 ? -3.921 -5.651 12.318 1.00 95.06 193 ASN A C 1
ATOM 1186 O O . ASN A 1 193 ? -3.132 -5.692 11.381 1.00 95.06 193 ASN A O 1
ATOM 1190 N N . SER A 1 194 ? -4.089 -6.718 13.099 1.00 94.19 194 SER A N 1
ATOM 1191 C CA . SER A 1 194 ? -3.328 -7.964 12.937 1.00 94.19 194 SER A CA 1
ATOM 1192 C C . SER A 1 194 ? -3.959 -8.893 11.889 1.00 94.19 194 SER A C 1
ATOM 1194 O O . SER A 1 194 ? -5.168 -9.092 11.925 1.00 94.19 194 SER A O 1
ATOM 1196 N N . PRO A 1 195 ? -3.204 -9.522 10.966 1.00 94.12 195 PRO A N 1
ATOM 1197 C CA . PRO A 1 195 ? -1.745 -9.551 10.857 1.00 94.12 195 PRO A CA 1
ATOM 1198 C C . PRO A 1 195 ? -1.189 -8.509 9.869 1.00 94.12 195 PRO A C 1
ATOM 1200 O O . PRO A 1 195 ? -0.090 -8.686 9.342 1.00 94.12 195 PRO A O 1
ATOM 1203 N N . CYS A 1 196 ? -1.942 -7.457 9.552 1.00 94.12 196 CYS A N 1
ATOM 1204 C CA . CYS A 1 196 ? -1.537 -6.477 8.555 1.00 94.12 196 CYS A CA 1
ATOM 1205 C C . CYS A 1 196 ? -0.281 -5.719 9.008 1.00 94.12 196 CYS A C 1
ATOM 1207 O O . CYS A 1 196 ? -0.137 -5.309 10.163 1.00 94.12 196 CYS A O 1
ATOM 1209 N N . SER A 1 197 ? 0.656 -5.526 8.079 1.00 93.00 197 SER A N 1
ATOM 1210 C CA . SER A 1 197 ? 1.919 -4.843 8.357 1.00 93.00 197 SER A CA 1
ATOM 1211 C C . SER A 1 197 ? 1.709 -3.332 8.465 1.00 93.00 197 SER A C 1
ATOM 1213 O O . SER A 1 197 ? 1.740 -2.615 7.465 1.00 93.00 197 SER A O 1
ATOM 1215 N N . SER A 1 198 ? 1.549 -2.825 9.688 1.00 85.12 198 SER A N 1
ATOM 1216 C CA . SER A 1 198 ? 1.448 -1.380 9.942 1.00 85.12 198 SER A CA 1
ATOM 1217 C C . SER A 1 198 ? 2.700 -0.615 9.495 1.00 85.12 198 SER A C 1
ATOM 1219 O O . SER A 1 198 ? 2.600 0.519 9.039 1.00 85.12 198 SER A O 1
ATOM 1221 N N . THR A 1 199 ? 3.879 -1.245 9.547 1.00 79.81 199 THR A N 1
ATOM 1222 C CA . THR A 1 199 ? 5.133 -0.667 9.032 1.00 79.81 199 THR A CA 1
AT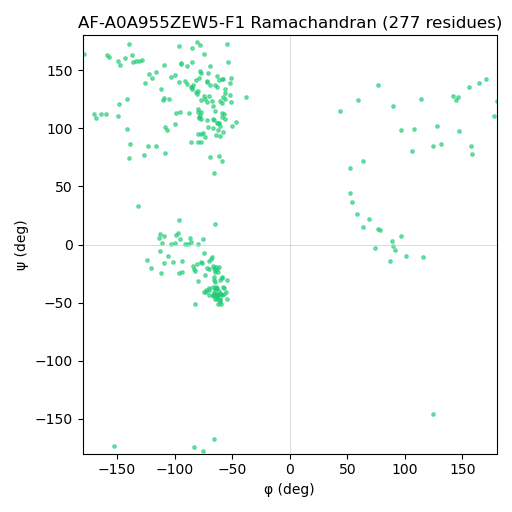OM 1223 C C . THR A 1 199 ? 5.117 -0.493 7.514 1.00 79.81 199 THR A C 1
ATOM 1225 O O . THR A 1 199 ? 5.737 0.436 7.008 1.00 79.81 199 THR A O 1
ATOM 1228 N N . ALA A 1 200 ? 4.392 -1.351 6.792 1.00 80.56 200 ALA A N 1
ATOM 1229 C CA . ALA A 1 200 ? 4.186 -1.217 5.353 1.00 80.56 200 ALA A CA 1
ATOM 1230 C C . ALA A 1 200 ? 2.987 -0.315 5.001 1.00 80.56 200 ALA A C 1
ATOM 1232 O O . ALA A 1 200 ? 2.620 -0.233 3.837 1.00 80.56 200 ALA A O 1
ATOM 1233 N N . GLY A 1 201 ? 2.342 0.327 5.984 1.00 89.38 201 GLY A N 1
ATOM 1234 C CA . GLY A 1 201 ? 1.134 1.119 5.745 1.00 89.38 201 GLY A CA 1
ATOM 1235 C C . GLY A 1 201 ? -0.087 0.281 5.352 1.00 89.38 201 GLY A C 1
ATOM 1236 O O . GLY A 1 201 ? -1.000 0.811 4.728 1.00 89.38 201 GLY A O 1
ATOM 1237 N N . ALA A 1 202 ? -0.111 -1.014 5.687 1.00 94.94 202 ALA A N 1
ATOM 1238 C CA . ALA A 1 202 ? -1.263 -1.876 5.442 1.00 94.94 202 ALA A CA 1
ATOM 1239 C C . ALA A 1 202 ? -2.328 -1.700 6.535 1.00 94.94 202 ALA A C 1
ATOM 1241 O O . ALA A 1 202 ? -1.996 -1.608 7.726 1.00 94.94 202 ALA A O 1
ATOM 1242 N N . ALA A 1 203 ? -3.599 -1.718 6.141 1.00 96.50 203 ALA A N 1
ATOM 1243 C CA . ALA A 1 203 ? -4.741 -1.618 7.044 1.00 96.50 203 ALA A CA 1
ATOM 1244 C C . ALA A 1 203 ? -5.708 -2.790 6.842 1.00 96.50 203 ALA A C 1
ATOM 1246 O O . ALA A 1 203 ? -5.970 -3.206 5.716 1.00 96.50 203 ALA A O 1
ATOM 1247 N N . CYS A 1 204 ? -6.227 -3.334 7.938 1.00 96.50 204 CYS A N 1
ATOM 1248 C CA . CYS A 1 204 ? -7.332 -4.278 7.909 1.00 96.50 204 CYS A CA 1
ATOM 1249 C C . CYS A 1 204 ? -8.649 -3.515 7.743 1.00 96.50 204 CYS A C 1
ATOM 1251 O O . CYS A 1 204 ? -9.049 -2.788 8.655 1.00 96.50 204 CYS A O 1
ATOM 1253 N N . ASP A 1 205 ? -9.321 -3.696 6.608 1.00 94.38 205 ASP A N 1
ATOM 1254 C CA . ASP A 1 205 ? -10.579 -3.008 6.298 1.00 94.38 205 ASP A CA 1
ATOM 1255 C C . ASP A 1 205 ? -11.580 -3.958 5.614 1.00 94.38 205 ASP A C 1
ATOM 1257 O O . ASP A 1 205 ? -11.270 -5.117 5.306 1.00 94.38 205 ASP A O 1
ATOM 1261 N N . LEU A 1 206 ? -12.809 -3.483 5.417 1.00 91.94 206 LEU A N 1
ATOM 1262 C CA . LEU A 1 206 ? -13.872 -4.204 4.728 1.00 91.94 206 LEU A CA 1
ATOM 1263 C C . LEU A 1 206 ? -13.569 -4.322 3.231 1.00 91.94 206 LEU A C 1
ATOM 1265 O O . LEU A 1 206 ? -13.333 -3.330 2.545 1.00 91.94 206 LEU A O 1
ATOM 1269 N N . SER A 1 207 ? -13.632 -5.548 2.711 1.00 91.06 207 SER A N 1
ATOM 1270 C CA . SER A 1 207 ? -13.487 -5.810 1.279 1.00 91.06 207 SER A CA 1
ATOM 1271 C C . SER A 1 207 ? -14.795 -5.651 0.502 1.00 91.06 207 SER A C 1
ATOM 1273 O O . SER A 1 207 ? -15.884 -5.595 1.071 1.00 91.06 207 SER A O 1
ATOM 1275 N N . ASN A 1 208 ? -14.703 -5.644 -0.832 1.00 81.00 208 ASN A N 1
ATOM 1276 C CA . ASN A 1 208 ? -15.877 -5.654 -1.717 1.00 81.00 208 ASN A CA 1
ATOM 1277 C C . ASN A 1 208 ? -16.678 -6.973 -1.645 1.00 81.00 208 ASN A C 1
ATOM 1279 O O . ASN A 1 208 ? -17.833 -7.028 -2.068 1.00 81.00 208 ASN A O 1
ATOM 1283 N N . ALA A 1 209 ? -16.069 -8.044 -1.131 1.00 77.12 209 ALA A N 1
ATOM 1284 C CA . ALA A 1 209 ? -16.763 -9.251 -0.695 1.00 77.12 209 ALA A CA 1
ATOM 1285 C C . ALA A 1 209 ? -17.049 -9.146 0.816 1.00 77.12 209 ALA A C 1
ATOM 1287 O O . ALA A 1 209 ? -16.329 -8.438 1.513 1.00 77.12 209 ALA A O 1
ATOM 1288 N N . PRO A 1 210 ? -18.062 -9.831 1.377 1.00 77.44 210 PRO A N 1
ATOM 1289 C CA . PRO A 1 210 ? -18.295 -9.795 2.820 1.00 77.44 210 PRO A CA 1
ATOM 1290 C C . PRO A 1 210 ? -17.104 -10.425 3.562 1.00 77.44 210 PRO A C 1
ATOM 1292 O O . PRO A 1 210 ? -17.010 -11.643 3.735 1.00 77.44 210 PRO A O 1
ATOM 1295 N N . GLY A 1 211 ? -16.162 -9.584 3.977 1.00 91.75 211 GLY A N 1
ATOM 1296 C CA . GLY A 1 211 ? -14.927 -10.005 4.609 1.00 91.75 211 GLY A CA 1
ATOM 1297 C C . GLY A 1 211 ? -14.035 -8.842 5.018 1.00 91.75 211 GLY A C 1
ATOM 1298 O O . GLY A 1 211 ? -14.220 -7.710 4.577 1.00 91.75 211 GLY A O 1
ATOM 1299 N N . LEU A 1 212 ? -13.083 -9.162 5.887 1.00 93.94 212 LEU A N 1
ATOM 1300 C CA . LEU A 1 212 ? -12.028 -8.275 6.357 1.00 93.94 212 LEU A CA 1
ATOM 1301 C C . LEU A 1 212 ? -10.707 -8.767 5.779 1.00 93.94 212 LEU A C 1
ATOM 1303 O O . LEU A 1 212 ? -10.353 -9.936 5.973 1.00 93.94 212 LEU A O 1
ATOM 1307 N N . GLU A 1 213 ? -9.986 -7.896 5.080 1.00 95.31 213 GLU A N 1
ATOM 1308 C CA . GLU A 1 213 ? -8.689 -8.215 4.488 1.00 95.31 213 GLU A CA 1
ATOM 1309 C C . GLU A 1 213 ? -7.664 -7.102 4.700 1.00 95.31 213 GLU A C 1
ATOM 1311 O O . GLU A 1 213 ? -8.005 -5.948 4.954 1.00 95.31 213 GLU A O 1
ATOM 1316 N N . CYS A 1 214 ? -6.384 -7.473 4.635 1.00 95.31 214 CYS A N 1
ATOM 1317 C CA . CYS A 1 214 ? -5.306 -6.500 4.683 1.00 95.31 214 CYS A CA 1
ATOM 1318 C C . CYS A 1 214 ? -5.197 -5.812 3.329 1.00 95.31 214 CYS A C 1
ATOM 1320 O O . CYS A 1 214 ? -4.696 -6.405 2.370 1.00 95.31 214 CYS A O 1
ATOM 1322 N N . PHE A 1 215 ? -5.609 -4.555 3.274 1.00 93.88 215 PHE A N 1
ATOM 1323 C CA . PHE A 1 215 ? -5.300 -3.693 2.152 1.00 93.88 215 PHE A CA 1
ATOM 1324 C C . PHE A 1 215 ? -3.817 -3.314 2.196 1.00 93.88 215 PHE A C 1
ATOM 1326 O O . PHE A 1 215 ? -3.278 -3.103 3.290 1.00 93.88 215 PHE A O 1
ATOM 1333 N N . PRO A 1 216 ? -3.139 -3.281 1.031 1.00 91.19 216 PRO A N 1
ATOM 1334 C CA . PRO A 1 216 ? -1.734 -2.895 0.928 1.00 91.19 216 PRO A CA 1
ATOM 1335 C C . PRO A 1 216 ? -1.542 -1.413 1.296 1.00 91.19 216 PRO A C 1
ATOM 1337 O O . PRO A 1 216 ? -2.412 -0.799 1.900 1.00 91.19 216 PRO A O 1
ATOM 1340 N N . ASP A 1 217 ? -0.375 -0.854 1.008 1.00 85.06 217 ASP A N 1
ATOM 1341 C CA . ASP A 1 217 ? 0.012 0.516 1.347 1.00 85.06 217 ASP A CA 1
ATOM 1342 C C . ASP A 1 217 ? -0.957 1.624 0.861 1.00 85.06 217 ASP A C 1
ATOM 1344 O O . ASP A 1 217 ? -1.935 1.397 0.153 1.00 85.06 217 ASP A O 1
ATOM 1348 N N . GLY A 1 218 ? -0.701 2.865 1.296 1.00 86.44 218 GLY A N 1
ATOM 1349 C CA . GLY A 1 218 ? -1.540 4.041 1.001 1.00 86.44 218 GLY A CA 1
ATOM 1350 C C . GLY A 1 218 ? -2.476 4.461 2.142 1.00 86.44 218 GLY A C 1
ATOM 1351 O O . GLY A 1 218 ? -3.006 5.574 2.130 1.00 86.44 218 GLY A O 1
ATOM 1352 N N . ASN A 1 219 ? -2.604 3.637 3.184 1.00 92.31 219 ASN A N 1
ATOM 1353 C CA . ASN A 1 219 ? -3.387 3.939 4.384 1.00 92.31 219 ASN A CA 1
ATOM 1354 C C . ASN A 1 219 ? -2.629 4.901 5.306 1.00 92.31 219 ASN A C 1
ATOM 1356 O O . ASN A 1 219 ? -1.854 4.487 6.170 1.00 92.31 219 ASN A O 1
ATOM 1360 N N . THR A 1 220 ? -2.806 6.202 5.092 1.00 93.75 220 THR A N 1
ATOM 1361 C CA . THR A 1 220 ? -2.004 7.250 5.752 1.00 93.75 220 THR A CA 1
ATOM 1362 C C . THR A 1 220 ? -2.837 8.275 6.516 1.00 93.75 220 THR A C 1
ATOM 1364 O O . THR A 1 220 ? -2.283 9.027 7.328 1.00 93.75 220 THR A O 1
ATOM 1367 N N . ALA A 1 221 ? -4.158 8.300 6.311 1.00 94.81 221 ALA A N 1
ATOM 1368 C CA . ALA A 1 221 ? -5.032 9.257 6.971 1.00 94.81 221 ALA A CA 1
ATOM 1369 C C . ALA A 1 221 ? -5.095 8.977 8.482 1.00 94.81 221 ALA A C 1
ATOM 1371 O O . ALA A 1 221 ? -5.394 7.870 8.932 1.00 94.81 221 ALA A O 1
ATOM 1372 N N . GLN A 1 222 ? -4.745 10.003 9.258 1.00 95.88 222 GLN A N 1
ATOM 1373 C CA . GLN A 1 222 ? -4.632 9.946 10.715 1.00 95.88 222 GLN A CA 1
ATOM 1374 C C . GLN A 1 222 ? -6.015 9.925 11.390 1.00 95.88 222 GLN A C 1
ATOM 1376 O O . GLN A 1 222 ? -7.000 10.309 10.760 1.00 95.88 222 GLN A O 1
ATOM 1381 N N . PRO A 1 223 ? -6.114 9.546 12.677 1.00 95.50 223 PRO A N 1
ATOM 1382 C CA . PRO A 1 223 ? -7.374 9.576 13.421 1.00 95.50 223 PRO A CA 1
ATOM 1383 C C . PRO A 1 223 ? -8.073 10.939 13.326 1.00 95.50 223 PRO A C 1
ATOM 1385 O O . PRO A 1 223 ? -7.453 11.977 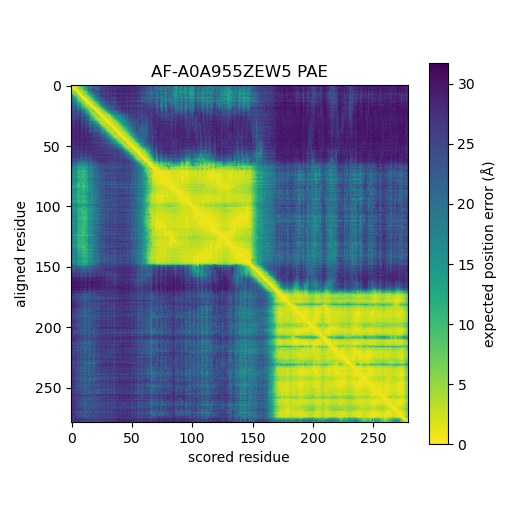13.558 1.00 95.50 223 PRO A O 1
ATOM 1388 N N . GLY A 1 224 ? -9.357 10.937 12.959 1.00 94.19 224 GLY A N 1
ATOM 1389 C CA . GLY A 1 224 ? -10.168 12.143 12.758 1.00 94.19 224 GLY A CA 1
ATOM 1390 C C . GLY A 1 224 ? -9.869 12.942 11.481 1.00 94.19 224 GLY A C 1
ATOM 1391 O O . GLY A 1 224 ? -10.564 13.921 11.210 1.00 94.19 224 GLY A O 1
ATOM 1392 N N . ALA A 1 225 ? -8.873 12.554 10.677 1.00 95.75 225 ALA A N 1
ATOM 1393 C CA . ALA A 1 225 ? -8.661 13.150 9.361 1.00 95.75 225 ALA A CA 1
ATOM 1394 C C . ALA A 1 225 ? -9.786 12.748 8.401 1.00 95.75 225 ALA A C 1
ATOM 1396 O O . ALA A 1 225 ? -10.387 11.685 8.554 1.00 95.75 225 ALA A O 1
ATOM 1397 N N . SER A 1 226 ? -10.053 13.583 7.396 1.00 96.00 226 SER A N 1
ATOM 1398 C CA . SER A 1 226 ? -10.990 13.237 6.328 1.00 96.00 226 SER A CA 1
ATOM 1399 C C . SER A 1 226 ? -10.517 12.010 5.553 1.00 96.00 226 SER A C 1
ATOM 1401 O O . SER A 1 226 ? -9.329 11.870 5.261 1.00 96.00 226 SER A O 1
ATOM 1403 N N . CYS A 1 227 ? -11.466 11.160 5.187 1.00 95.56 227 CYS A N 1
ATOM 1404 C CA . CYS A 1 227 ? -11.248 9.963 4.387 1.00 95.56 227 CYS A CA 1
ATOM 1405 C C . CYS A 1 227 ? -12.298 9.877 3.282 1.00 95.56 227 CYS A C 1
ATOM 1407 O O . CYS A 1 227 ? -13.369 10.479 3.377 1.00 95.56 227 CYS A O 1
ATOM 1409 N N . ASP A 1 228 ? -11.979 9.137 2.224 1.00 92.69 228 ASP A N 1
ATOM 1410 C CA . ASP A 1 228 ? -12.915 8.872 1.140 1.00 92.69 228 ASP A CA 1
ATOM 1411 C C . ASP A 1 228 ? -12.627 7.494 0.535 1.00 92.69 228 ASP A C 1
ATOM 1413 O O . ASP A 1 228 ? -11.604 7.332 -0.146 1.00 92.69 228 ASP A O 1
ATOM 1417 N N . PRO A 1 229 ? -13.522 6.508 0.734 1.00 84.69 229 PRO A N 1
ATOM 1418 C CA . PRO A 1 229 ? -13.312 5.162 0.219 1.00 84.69 229 PRO A CA 1
ATOM 1419 C C . PRO A 1 229 ? -13.274 5.109 -1.319 1.00 84.69 229 PRO A C 1
ATOM 1421 O O . PRO A 1 229 ? -12.730 4.159 -1.880 1.00 84.69 229 PRO A O 1
ATOM 1424 N N . ASN A 1 230 ? -13.800 6.131 -2.009 1.00 87.00 230 ASN A N 1
ATOM 1425 C CA . ASN A 1 230 ? -13.848 6.207 -3.470 1.00 87.00 230 ASN A CA 1
ATOM 1426 C C . ASN A 1 230 ? -12.662 6.965 -4.084 1.00 87.00 230 ASN A C 1
ATOM 1428 O O . ASN A 1 230 ? -12.361 6.757 -5.256 1.00 87.00 230 ASN A O 1
ATOM 1432 N N . ASN A 1 231 ? -12.009 7.852 -3.324 1.00 85.44 231 ASN A N 1
ATOM 1433 C CA . ASN A 1 231 ? -10.952 8.743 -3.830 1.00 85.44 231 ASN A CA 1
ATOM 1434 C C . ASN A 1 231 ? -9.552 8.435 -3.271 1.00 85.44 231 ASN A C 1
ATOM 1436 O O . ASN A 1 231 ? -8.616 9.199 -3.504 1.00 85.44 231 ASN A O 1
ATOM 1440 N N . GLY A 1 232 ? -9.384 7.320 -2.556 1.00 83.44 232 GLY A N 1
ATOM 1441 C CA . GLY A 1 232 ? -8.065 6.810 -2.171 1.00 83.44 232 GLY A CA 1
ATOM 1442 C C . GLY A 1 232 ? -7.501 7.345 -0.851 1.00 83.44 232 GLY A C 1
ATOM 1443 O O . GLY A 1 232 ? -6.371 7.020 -0.494 1.00 83.44 232 GLY A O 1
ATOM 1444 N N . LEU A 1 233 ? -8.254 8.169 -0.117 1.00 89.12 233 LEU A N 1
ATOM 1445 C CA . LEU A 1 233 ? -7.856 8.645 1.210 1.00 89.12 233 LEU A CA 1
ATOM 1446 C C . LEU A 1 233 ? -8.292 7.623 2.258 1.00 89.12 233 LEU A C 1
ATOM 1448 O O . LEU A 1 233 ? -9.393 7.716 2.805 1.00 89.12 233 LEU A O 1
ATOM 1452 N N . TYR A 1 234 ? -7.420 6.647 2.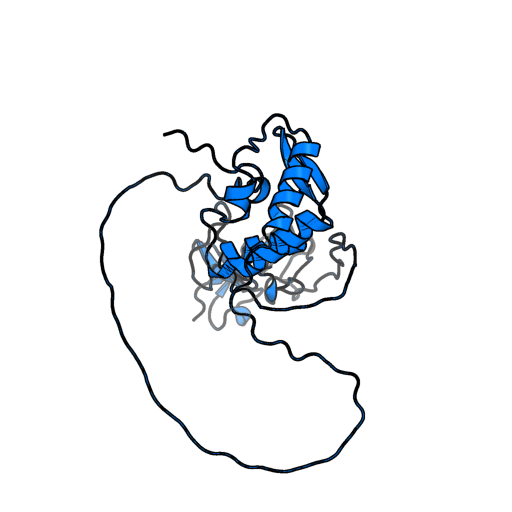507 1.00 94.62 234 TYR A N 1
ATOM 1453 C CA . TYR A 1 234 ? -7.674 5.545 3.432 1.00 94.62 234 TYR A CA 1
ATOM 1454 C C . TYR A 1 234 ? -7.019 5.759 4.796 1.00 94.62 234 TYR A C 1
ATOM 1456 O O . TYR A 1 234 ? -5.938 6.349 4.926 1.00 94.62 234 TYR A O 1
ATOM 1464 N N . CYS A 1 235 ? -7.704 5.270 5.822 1.00 97.00 235 CYS A N 1
ATOM 1465 C CA . CYS A 1 235 ? -7.330 5.424 7.218 1.00 97.00 235 CYS A CA 1
ATOM 1466 C C . CYS A 1 235 ? -6.235 4.448 7.616 1.00 97.00 235 CYS A C 1
ATOM 1468 O O . CYS A 1 235 ? -6.243 3.304 7.179 1.00 97.00 235 CYS A O 1
ATOM 1470 N N . ILE A 1 236 ? -5.313 4.887 8.474 1.00 96.56 236 ILE A N 1
ATOM 1471 C CA . ILE A 1 236 ? -4.293 4.004 9.051 1.00 96.56 236 ILE A CA 1
ATOM 1472 C C . ILE A 1 236 ? -4.921 2.769 9.728 1.00 96.56 236 ILE A C 1
ATOM 1474 O O . ILE A 1 236 ? -6.064 2.800 10.183 1.00 96.56 236 ILE A O 1
ATOM 1478 N N . GLY A 1 237 ? -4.142 1.694 9.865 1.00 96.38 237 GLY A N 1
ATOM 1479 C CA . GLY A 1 237 ? -4.579 0.478 10.555 1.00 96.38 237 GLY A CA 1
ATOM 1480 C C . GLY A 1 237 ? -5.149 0.737 11.959 1.00 96.38 237 GLY A C 1
ATOM 1481 O O . GLY A 1 237 ? -4.609 1.546 12.716 1.00 96.38 237 GLY A O 1
ATOM 1482 N N . GLY A 1 238 ? -6.239 0.045 12.307 1.00 96.12 238 GLY A N 1
ATOM 1483 C CA . GLY A 1 238 ? -7.012 0.299 13.534 1.00 96.12 238 GLY A CA 1
ATOM 1484 C C . GLY A 1 238 ? -8.162 1.302 13.363 1.00 96.12 238 GLY A C 1
ATOM 1485 O O . GLY A 1 238 ? -8.943 1.511 14.295 1.00 96.12 238 GLY A O 1
ATOM 1486 N N . TYR A 1 239 ? -8.285 1.910 12.180 1.00 96.75 239 TYR A N 1
ATOM 1487 C CA . TYR A 1 239 ? -9.300 2.904 11.844 1.00 96.75 239 TYR A CA 1
ATOM 1488 C C . TYR A 1 239 ? -9.979 2.563 10.513 1.00 96.75 239 TYR A C 1
ATOM 1490 O O . TYR A 1 239 ? -9.422 1.849 9.685 1.00 96.75 239 TYR A O 1
ATOM 1498 N N . THR A 1 240 ? -11.179 3.096 10.311 1.00 96.00 240 THR A N 1
ATOM 1499 C CA . THR A 1 240 ? -11.954 2.993 9.068 1.00 96.00 240 THR A CA 1
ATOM 1500 C C . THR A 1 240 ? -12.576 4.331 8.722 1.00 96.00 240 THR A C 1
ATOM 1502 O O . THR A 1 240 ? -12.672 5.225 9.570 1.00 96.00 240 THR A O 1
ATOM 1505 N N . CYS A 1 241 ? -13.008 4.472 7.473 1.00 95.38 241 CYS A N 1
ATOM 1506 C CA . CYS A 1 241 ? -13.757 5.641 7.062 1.00 95.38 241 CYS A CA 1
ATOM 1507 C C . CYS A 1 241 ? -15.201 5.543 7.557 1.00 95.38 241 CYS A C 1
ATOM 1509 O O . CYS A 1 241 ? -16.047 4.895 6.941 1.00 95.38 241 CYS A O 1
ATOM 1511 N N . GLY A 1 242 ? -15.459 6.156 8.713 1.00 92.81 242 GLY A N 1
ATOM 1512 C CA . GLY A 1 242 ? -16.760 6.103 9.365 1.00 92.81 242 GLY A CA 1
ATOM 1513 C C . GLY A 1 242 ? -17.812 6.986 8.693 1.00 92.81 242 GLY A C 1
ATOM 1514 O O . GLY A 1 242 ? -17.565 7.666 7.695 1.00 92.81 242 GLY A O 1
ATOM 1515 N N . GLN A 1 243 ? -19.013 7.021 9.274 1.00 90.25 243 GLN A N 1
ATOM 1516 C CA . GLN A 1 243 ? -20.163 7.742 8.703 1.00 90.25 243 GLN A CA 1
ATOM 1517 C C . GLN A 1 243 ? -19.943 9.260 8.599 1.00 90.25 243 GLN A C 1
ATOM 1519 O O . GLN A 1 243 ? -20.610 9.932 7.811 1.00 90.25 243 GLN A O 1
ATOM 1524 N N . SER A 1 244 ? -19.011 9.810 9.382 1.00 91.62 244 SER A N 1
ATOM 1525 C CA . SER A 1 244 ? -18.638 11.226 9.326 1.00 91.62 244 SER A CA 1
ATOM 1526 C C . SER A 1 244 ? -17.685 11.580 8.173 1.00 91.62 244 SER A C 1
ATOM 1528 O O . SER A 1 244 ? -17.315 12.747 8.042 1.00 91.62 244 SER A O 1
ATOM 1530 N N . ASN A 1 245 ? -17.294 10.611 7.332 1.00 94.12 245 ASN A N 1
ATOM 1531 C CA . ASN A 1 245 ? -16.190 10.728 6.368 1.00 94.12 245 ASN A CA 1
ATOM 1532 C C . ASN A 1 245 ? -14.877 11.158 7.040 1.00 94.12 245 ASN A C 1
ATOM 1534 O O . ASN A 1 245 ? -14.092 11.936 6.487 1.00 94.12 245 ASN A O 1
ATOM 1538 N N . THR A 1 246 ? -14.650 10.667 8.260 1.00 95.69 246 THR A N 1
ATOM 1539 C CA . THR A 1 246 ? -13.373 10.797 8.959 1.00 95.69 246 THR A CA 1
ATOM 1540 C C . THR A 1 246 ? -12.882 9.443 9.449 1.00 95.69 246 THR A C 1
ATOM 1542 O O . THR A 1 246 ? -13.657 8.490 9.566 1.00 95.69 246 THR A O 1
ATOM 1545 N N . CYS A 1 247 ? -11.579 9.349 9.703 1.00 96.88 247 CYS A N 1
ATOM 1546 C CA . CYS A 1 247 ? -10.963 8.138 10.218 1.00 96.88 247 CYS A CA 1
ATOM 1547 C C . CYS A 1 247 ? -11.362 7.890 11.669 1.00 96.88 247 CYS A C 1
ATOM 1549 O O . CYS A 1 247 ? -10.817 8.488 12.601 1.00 96.88 247 CYS A O 1
ATOM 1551 N N . GLU A 1 248 ? -12.308 6.978 11.846 1.00 96.50 248 GLU A N 1
ATOM 1552 C CA . GLU A 1 248 ? -12.879 6.577 13.123 1.00 96.50 248 GLU A CA 1
ATOM 1553 C C . GLU A 1 248 ? -12.295 5.228 13.547 1.00 96.50 248 GLU A C 1
ATOM 1555 O O . GLU A 1 248 ? -12.010 4.365 12.720 1.00 96.50 248 GLU A O 1
ATOM 1560 N N . LYS A 1 249 ? -12.078 5.043 14.851 1.00 96.94 249 LYS A N 1
ATOM 1561 C CA . LYS A 1 249 ? -11.474 3.815 15.378 1.00 96.94 249 LYS A CA 1
ATOM 1562 C C . LYS A 1 249 ? -12.441 2.641 15.217 1.00 96.94 249 LYS A C 1
ATOM 1564 O O . LYS A 1 249 ? -13.620 2.791 15.536 1.00 96.94 249 LYS A O 1
ATOM 1569 N N . TRP A 1 250 ? -11.943 1.481 14.801 1.00 97.12 250 TRP A N 1
ATOM 1570 C CA . TRP A 1 250 ? -12.722 0.242 14.811 1.00 97.12 250 TRP A CA 1
ATOM 1571 C C . TRP A 1 250 ? -13.126 -0.170 16.231 1.00 97.12 250 TRP A C 1
ATOM 1573 O O . TRP A 1 250 ? -12.362 -0.009 17.186 1.00 97.12 250 TRP A O 1
ATOM 1583 N N . CYS A 1 251 ? -14.313 -0.756 16.369 1.00 97.06 251 CYS A N 1
ATOM 1584 C CA . CYS A 1 251 ? -14.812 -1.283 17.634 1.00 97.06 251 CYS A CA 1
ATOM 1585 C C . CYS A 1 251 ? -15.697 -2.513 17.435 1.00 97.06 251 CYS A C 1
ATOM 1587 O O . CYS A 1 251 ? -16.331 -2.684 16.397 1.00 97.06 251 CYS A O 1
ATOM 1589 N N . CYS A 1 252 ? -15.759 -3.357 18.461 1.00 96.62 252 CYS A N 1
ATOM 1590 C CA . CYS A 1 252 ? -16.748 -4.426 18.582 1.00 96.62 252 CYS A CA 1
ATOM 1591 C C . CYS A 1 252 ? -17.779 -4.110 19.682 1.00 96.62 252 CYS A C 1
ATOM 1593 O O . CYS A 1 252 ? -18.806 -4.782 19.787 1.00 96.62 252 CYS A O 1
ATOM 1595 N N . SER A 1 253 ? -17.471 -3.146 20.554 1.00 95.69 253 SER A N 1
ATOM 1596 C CA . SER A 1 253 ? -18.236 -2.767 21.740 1.00 95.69 253 SER A CA 1
ATOM 1597 C C . SER A 1 253 ? -17.888 -1.344 22.196 1.00 95.69 253 SER A C 1
ATOM 1599 O O . SER A 1 253 ? -16.827 -0.819 21.861 1.00 95.69 253 SER A O 1
ATOM 1601 N N . ASP A 1 254 ? -18.735 -0.731 23.027 1.00 95.44 254 ASP A N 1
ATOM 1602 C CA . ASP A 1 254 ? -18.488 0.617 23.574 1.00 95.44 254 ASP A CA 1
ATOM 1603 C C . ASP A 1 254 ? -17.185 0.714 24.388 1.00 95.44 254 ASP A C 1
ATOM 1605 O O . ASP A 1 254 ? -16.549 1.769 24.435 1.00 95.44 254 ASP A O 1
ATOM 1609 N N . SER A 1 255 ? -16.728 -0.388 24.998 1.00 94.12 255 SER A N 1
ATOM 1610 C CA . SER A 1 255 ? -15.455 -0.410 25.733 1.00 94.12 255 SER A CA 1
ATOM 1611 C C . SER A 1 255 ? -14.230 -0.175 24.848 1.00 94.12 255 SER A C 1
ATOM 1613 O O . SER A 1 255 ? -13.202 0.276 25.354 1.00 94.12 255 SER A O 1
ATOM 1615 N N . ASP A 1 256 ? -14.333 -0.410 23.539 1.00 93.50 256 ASP A N 1
ATOM 1616 C CA . ASP A 1 256 ? -13.236 -0.173 22.594 1.00 93.50 256 ASP A CA 1
ATOM 1617 C C . ASP A 1 256 ? -13.056 1.327 22.277 1.00 93.50 256 ASP A C 1
ATOM 1619 O O . ASP A 1 256 ? -11.996 1.746 21.787 1.00 93.50 256 ASP A O 1
ATOM 1623 N N . CYS A 1 25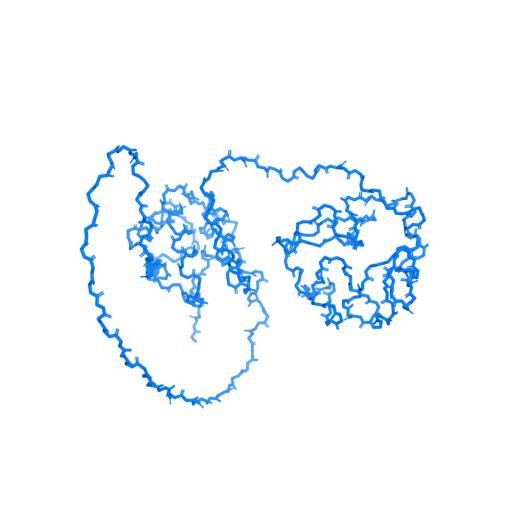7 ? -14.066 2.143 22.611 1.00 95.00 257 CYS A N 1
ATOM 1624 C CA . CYS A 1 257 ? -14.191 3.550 22.231 1.00 95.00 257 CYS A CA 1
ATOM 1625 C C . CYS A 1 257 ? -13.769 4.557 23.303 1.00 95.00 257 CYS A C 1
ATOM 1627 O O . CYS A 1 257 ? -13.989 5.753 23.126 1.00 95.00 257 CYS A O 1
ATOM 1629 N N . GLY A 1 258 ? -13.173 4.113 24.415 1.00 90.00 258 GLY A N 1
ATOM 1630 C CA . GLY A 1 258 ? -12.574 5.020 25.404 1.00 90.00 258 GLY A CA 1
ATOM 1631 C C . GLY A 1 258 ? -13.542 6.052 26.005 1.00 90.00 258 GLY A C 1
ATOM 1632 O O . GLY A 1 258 ? -13.101 7.116 26.423 1.00 90.00 258 GLY A O 1
ATOM 1633 N N . GLY A 1 259 ? -14.846 5.752 26.038 1.00 89.38 259 GLY A N 1
ATOM 1634 C CA . GLY A 1 259 ? -15.903 6.666 26.493 1.00 89.38 259 GLY A CA 1
ATOM 1635 C C . GLY A 1 259 ? -16.914 7.067 25.412 1.00 89.38 259 GLY A C 1
ATOM 1636 O O . GLY A 1 259 ? -17.948 7.638 25.754 1.00 89.38 259 GLY A O 1
ATOM 1637 N N . GLY A 1 260 ? -16.644 6.751 24.141 1.00 92.12 260 GLY A N 1
ATOM 1638 C CA . GLY A 1 260 ? -17.600 6.875 23.037 1.00 92.12 260 GLY A CA 1
ATOM 1639 C C . GLY A 1 260 ? -18.554 5.680 22.904 1.00 92.12 260 GLY A C 1
ATOM 1640 O O . GLY A 1 260 ? -18.538 4.752 23.714 1.00 92.12 260 GLY A O 1
ATOM 1641 N N . THR A 1 261 ? -19.366 5.694 21.845 1.00 95.56 261 THR A N 1
ATOM 1642 C CA . THR A 1 261 ? -20.286 4.597 21.496 1.00 95.56 261 THR A CA 1
ATOM 1643 C C . THR A 1 261 ? -19.825 3.913 20.218 1.00 95.56 261 THR A C 1
ATOM 1645 O O . THR A 1 261 ? -19.525 4.583 19.221 1.00 95.56 261 THR A O 1
ATOM 1648 N N . CYS A 1 262 ? -19.812 2.583 20.245 1.00 96.62 262 CYS A N 1
ATOM 1649 C CA . CYS A 1 262 ? -19.547 1.757 19.087 1.00 96.62 262 CYS A CA 1
ATOM 1650 C C . CYS A 1 262 ? -20.799 1.665 18.216 1.00 96.62 262 CYS A C 1
ATOM 1652 O O . CYS A 1 262 ? -21.795 1.040 18.584 1.00 96.62 262 CYS A O 1
ATOM 1654 N N . THR A 1 263 ? -20.754 2.310 17.054 1.00 96.38 263 THR A N 1
ATOM 1655 C CA . THR A 1 263 ? -21.864 2.294 16.101 1.00 96.38 263 THR A CA 1
ATOM 1656 C C . THR A 1 263 ? -21.575 1.258 15.029 1.00 96.38 263 THR A C 1
ATOM 1658 O O . THR A 1 263 ? -20.638 1.422 14.251 1.00 96.38 263 THR A O 1
ATOM 1661 N N . ALA A 1 264 ? -22.372 0.187 14.990 1.00 94.88 264 ALA A N 1
ATOM 1662 C CA . ALA A 1 264 ? -22.233 -0.865 13.985 1.00 94.88 264 ALA A CA 1
ATOM 1663 C C . ALA A 1 264 ? -22.309 -0.282 12.563 1.00 94.88 264 ALA A C 1
ATOM 1665 O O . ALA A 1 264 ? -23.198 0.522 12.269 1.00 94.88 264 ALA A O 1
ATOM 1666 N N . LEU A 1 265 ? -21.390 -0.699 11.685 1.00 91.69 265 LEU A N 1
ATOM 1667 C CA . LEU A 1 265 ? -21.360 -0.221 10.296 1.00 91.69 265 LEU A CA 1
ATOM 1668 C C . LEU A 1 265 ? -22.497 -0.822 9.466 1.00 91.69 265 LEU A C 1
ATOM 1670 O O . LEU A 1 265 ? -23.133 -0.122 8.682 1.00 91.69 265 LEU A O 1
ATOM 1674 N N . ASP A 1 266 ? -22.770 -2.112 9.664 1.00 89.00 266 ASP A N 1
ATOM 1675 C CA . ASP A 1 266 ? -23.864 -2.833 9.020 1.00 89.00 266 ASP A CA 1
ATOM 1676 C C . ASP A 1 266 ? -24.491 -3.808 10.034 1.00 89.00 266 ASP A C 1
ATOM 1678 O O . ASP A 1 266 ? -23.780 -4.646 10.601 1.00 89.00 266 ASP A O 1
ATOM 1682 N N . PRO A 1 267 ? -25.817 -3.750 10.268 1.00 86.00 267 PRO A N 1
ATOM 1683 C CA . PRO A 1 267 ? -26.495 -4.633 11.220 1.00 86.00 267 PRO A CA 1
ATOM 1684 C C . PRO A 1 267 ? -26.385 -6.129 10.874 1.00 86.00 267 PRO A C 1
ATOM 1686 O O . PRO A 1 267 ? -26.584 -6.977 11.744 1.00 86.00 267 PRO A O 1
ATOM 1689 N N . ASN A 1 268 ? -26.072 -6.480 9.625 1.00 86.81 268 ASN A N 1
ATOM 1690 C CA . ASN A 1 268 ? -25.879 -7.860 9.183 1.00 86.81 268 ASN A CA 1
ATOM 1691 C C . ASN A 1 268 ? -24.469 -8.384 9.487 1.00 86.81 268 ASN A C 1
ATOM 1693 O O . ASN A 1 268 ? -24.276 -9.601 9.562 1.00 86.81 268 ASN A O 1
ATOM 1697 N N . VAL A 1 269 ? -23.491 -7.495 9.688 1.00 87.75 269 VAL A N 1
ATOM 1698 C CA . VAL A 1 269 ? -22.083 -7.854 9.914 1.00 87.75 269 VAL A CA 1
ATOM 1699 C C . VAL A 1 269 ? -21.818 -8.220 11.372 1.00 87.75 269 VAL A C 1
ATOM 1701 O O . VAL A 1 269 ? -20.908 -9.000 11.613 1.00 87.75 269 VAL A O 1
ATOM 1704 N N . GLY A 1 270 ? -22.637 -7.771 12.327 1.00 92.62 270 GLY A N 1
ATOM 1705 C CA . GLY A 1 270 ? -22.475 -8.045 13.760 1.00 92.62 270 GLY A CA 1
ATOM 1706 C C . GLY A 1 270 ? -22.423 -6.749 14.562 1.00 92.62 270 GLY A C 1
ATOM 1707 O O . GLY A 1 270 ? -23.092 -5.780 14.206 1.00 92.62 270 GLY A O 1
ATOM 1708 N N . THR A 1 271 ? -21.640 -6.723 15.643 1.00 96.06 271 THR A N 1
ATOM 1709 C CA . THR A 1 271 ? -21.376 -5.490 16.408 1.00 96.06 271 THR A CA 1
ATOM 1710 C C . THR A 1 271 ? -20.144 -4.723 15.926 1.00 96.06 271 THR A C 1
ATOM 1712 O O . THR A 1 271 ? -19.833 -3.678 16.493 1.00 96.06 271 THR A O 1
ATOM 1715 N N . LEU A 1 272 ? -19.449 -5.212 14.891 1.00 95.62 272 LEU A N 1
ATOM 1716 C CA . LEU A 1 272 ? -18.328 -4.516 14.269 1.00 95.62 272 LEU A CA 1
ATOM 1717 C C . LEU A 1 272 ? -18.783 -3.146 13.751 1.00 95.62 272 LEU A C 1
ATOM 1719 O O . LEU A 1 272 ? -19.701 -3.024 12.932 1.00 95.62 272 LEU A O 1
ATOM 1723 N N . GLY A 1 273 ? -18.123 -2.113 14.249 1.00 96.19 273 GLY A N 1
ATOM 1724 C CA . GLY A 1 273 ? -18.527 -0.732 14.080 1.00 96.19 273 GLY A CA 1
ATOM 1725 C C . GLY A 1 273 ? -17.362 0.240 14.130 1.00 96.19 273 GLY A C 1
ATOM 1726 O O . GLY A 1 273 ? -16.199 -0.154 14.227 1.00 96.19 273 GLY A O 1
ATOM 1727 N N . SER A 1 274 ? -17.697 1.524 14.119 1.00 96.56 274 SER A N 1
ATOM 1728 C CA . SER A 1 274 ? -16.756 2.611 14.362 1.00 96.56 274 SER A CA 1
ATOM 1729 C C . SER A 1 274 ? -17.121 3.393 15.626 1.00 96.56 274 SER A C 1
ATOM 1731 O O . SER A 1 274 ? -18.287 3.497 16.027 1.00 96.56 274 SER A O 1
ATOM 1733 N N . CYS A 1 275 ? -16.104 3.923 16.299 1.00 96.75 275 CYS A N 1
ATOM 1734 C CA . CYS A 1 275 ? -16.279 4.737 17.490 1.00 96.75 275 CYS A CA 1
ATOM 1735 C C . CYS A 1 275 ? -16.730 6.149 17.128 1.00 96.75 275 CYS A C 1
ATOM 1737 O O . CYS A 1 275 ? -15.957 6.945 16.596 1.00 96.75 275 CYS A O 1
ATOM 1739 N N . SER A 1 276 ? -17.956 6.484 17.521 1.00 89.25 276 SER A N 1
ATOM 1740 C CA . SER A 1 276 ? -18.452 7.858 17.498 1.00 89.25 276 SER A CA 1
ATOM 1741 C C . SER A 1 276 ? -17.957 8.619 18.738 1.00 89.25 276 SER A C 1
ATOM 1743 O O . SER A 1 276 ? -18.072 8.120 19.859 1.00 89.25 276 SER A O 1
ATOM 1745 N N . ASN A 1 277 ? -17.401 9.822 18.540 1.00 72.75 277 ASN A N 1
ATOM 1746 C CA . ASN A 1 277 ? -16.817 10.675 19.590 1.00 72.75 277 ASN A CA 1
ATOM 1747 C C . ASN A 1 277 ? -15.760 9.977 20.476 1.00 72.75 277 ASN A C 1
ATOM 1749 O O . ASN A 1 277 ? -15.987 9.813 21.678 1.00 72.75 277 ASN A O 1
ATOM 1753 N N . PRO A 1 278 ? -14.596 9.578 19.933 1.00 59.56 278 PRO A N 1
ATOM 1754 C CA . PRO A 1 278 ? -13.468 9.216 20.782 1.00 59.56 278 PRO A CA 1
ATOM 1755 C C . PRO A 1 278 ? -13.021 10.481 21.533 1.00 59.56 278 PRO A C 1
ATOM 1757 O O . PRO A 1 278 ? -12.648 11.471 20.904 1.00 59.56 278 PRO A O 1
ATOM 1760 N N . GLY A 1 279 ? -13.172 10.480 22.859 1.00 54.41 279 GLY A N 1
ATOM 1761 C CA . GLY A 1 279 ? -12.776 11.597 23.725 1.00 54.41 279 GLY A CA 1
ATOM 1762 C C . GLY A 1 279 ? -11.281 11.887 23.714 1.00 54.41 279 GLY A C 1
ATOM 1763 O O . GLY A 1 279 ? -10.494 10.977 23.363 1.00 54.41 279 GLY A O 1
#

Solvent-accessible surface area (backbone atoms only — not comparable to full-atom values): 16911 Å² total; per-residue (Å²): 134,87,89,82,77,75,68,61,69,25,88,78,43,69,82,69,68,84,79,81,86,88,90,88,85,82,84,89,88,88,88,84,79,83,89,85,85,90,87,80,89,83,90,84,87,88,83,89,86,84,89,86,75,89,79,78,79,76,81,73,86,74,86,72,52,65,62,58,70,68,30,34,52,45,36,44,51,40,41,60,72,42,63,26,85,63,55,76,69,92,50,41,53,61,41,62,74,50,54,82,88,61,56,81,91,31,37,50,35,44,28,51,26,43,46,38,36,36,74,67,30,45,50,39,57,45,97,82,25,30,39,38,74,43,85,37,64,71,37,47,48,48,30,48,41,35,72,74,65,43,79,71,75,89,69,90,72,93,80,75,98,65,93,69,75,89,70,76,76,79,55,73,46,83,68,64,90,58,18,57,39,98,78,50,49,42,56,22,35,35,61,80,13,44,79,31,49,60,91,61,26,12,18,15,42,80,49,101,54,72,29,27,36,61,42,64,61,69,22,67,32,48,83,67,32,69,31,35,96,87,77,67,40,33,25,27,51,23,25,37,68,35,97,84,38,20,16,20,41,33,20,54,39,40,84,64,18,75,82,20,48,40,44,49,75,41,86,82,48,30,35,36,17,29,26,47,66,65,115

Sequence (279 aa):
MKTVGFSVLFSVTALVLGACSSSSGGGSGGSGGSGAQGGGGFGGFGATGAVGGTGATGAVGGSGGGVNPTDCTTLCQKQAAANCPNDDLSTCESDCNNPQGLPANCASAWATAIACAASTGTASCDTDGTAKISGCDAEGQAVLACVQGGTGGSGGGTGGVGGGTGGGGGGTVTLPAGCVNGGLTVNCNPVDNSPCSSTAGAACDLSNAPGLECFPDGNTAQPGASCDPNNGLYCIGGYTCGQSNTCEKWCCSDSDCGGGTCTALDPNVGTLGSCSNPG

Mean predicted aligned error: 18.02 Å

Foldseek 3Di:
DDPPDDPQLCVVVVVPPPPDDDDDDDDDDDDDDDDDDDDDDDDDDDDDDDDDDDDDDDDDPDDDLAADLLLQVLLLVQQVVQVQPPDDSVCSSVCLRPVPPQDPQLRNLSNLLSNCQSPPWHWHADPVSGIYTPDSVVSSVLSVCVSVVNPRDPDDDPDDPDDDDPPLPQPQDDDPPQLFDPPERESADQQQQPPADLSQQWAFDQDPPRYTDTDGHLQDAEAFGAADPVPSNHHGRQFGCAPVNGTFGWDLAVVSQCNFGFDCPDVNGGSTGGGDDRD

pLDDT: mean 75.17, std 24.86, range [23.8, 97.12]

Radius of gyration: 25.45 Å; Cα contacts (8 Å, |Δi|>4): 418; chains: 1; bounding box: 76×53×58 Å

Secondary structure (DSSP, 8-state):
-------TTTTTTTTTTTS-------------------------------------------S--PPPHHHHHHHHHHHHHHT-TT---TTHHHHHHS-TT--GGGHHHHHHHHHHHHHT-EEEE-TTS-EEEES-HHHHHHHHHHHTT-------------------------PPTTTS-TTSEESS-TTT-TTS-GGGT-EEEE-SSSEEEEE-S-EEEPTTSB-BTTTTBEEPTTEEE-TTSBEEEEESSGGGGTTSEEEES-TTT-S-EEEES--